Protein AF-A0A6D2LD92-F1 (afdb_monomer_lite)

Secondary structure (DSSP, 8-state):
-----------------------------------SS------EEEE-B---SPPEE-S-GGGG--SS----SBBTTB-EEEEEEEEEE-S-TT-SS--EEEEEE-TTSS---TT-EEEEE-SSEETTEEEEEPPPEEEETT--B---HHHHS--TT-EEEEEEEE-STT----S-TT-EEEEEEEGGGGHHHHHHHIIIIIEE-TT----SEEEEEEE-SSGGG-SSHHHHHTTB-

Organism: NCBI:txid1685480

pLDDT: mean 73.25, std 24.38, range [21.11, 95.75]

Structure (mmCIF, N/CA/C/O backbone):
data_AF-A0A6D2LD92-F1
#
_entry.id   AF-A0A6D2LD92-F1
#
loop_
_atom_site.group_PDB
_atom_site.id
_atom_site.type_symbol
_atom_site.label_atom_id
_atom_site.label_alt_id
_atom_site.label_comp_id
_atom_site.label_asym_id
_atom_site.label_entity_id
_atom_site.label_seq_id
_atom_site.pdbx_PDB_ins_code
_atom_site.Cartn_x
_atom_site.Cartn_y
_atom_site.Cartn_z
_atom_site.occupancy
_atom_site.B_iso_or_equiv
_atom_site.auth_seq_id
_atom_site.auth_comp_id
_atom_site.auth_asym_id
_atom_site.auth_atom_id
_atom_site.pdbx_PDB_model_num
ATOM 1 N N . MET A 1 1 ? -14.135 -20.972 -1.906 1.00 22.44 1 MET A N 1
ATOM 2 C CA . MET A 1 1 ? -13.157 -21.390 -0.874 1.00 22.44 1 MET A CA 1
ATOM 3 C C . MET A 1 1 ? -11.861 -20.659 -1.205 1.00 22.44 1 MET A C 1
ATOM 5 O O . MET A 1 1 ? -11.036 -21.176 -1.941 1.00 22.44 1 MET A O 1
ATOM 9 N N . TYR A 1 2 ? -11.773 -19.383 -0.819 1.00 22.19 2 TYR A N 1
ATOM 10 C CA . TYR A 1 2 ? -10.770 -18.445 -1.333 1.00 22.19 2 TYR A CA 1
ATOM 11 C C . TYR A 1 2 ? -9.542 -18.451 -0.430 1.00 22.19 2 TYR A C 1
ATOM 13 O O . TYR A 1 2 ? -9.428 -17.700 0.531 1.00 22.19 2 TYR A O 1
ATOM 21 N N . HIS A 1 3 ? -8.642 -19.380 -0.725 1.00 21.28 3 HIS A N 1
ATOM 22 C CA . HIS A 1 3 ? -7.348 -19.470 -0.079 1.00 21.28 3 HIS A CA 1
ATOM 23 C C . HIS A 1 3 ? -6.395 -18.470 -0.743 1.00 21.28 3 HIS A C 1
ATOM 25 O O . HIS A 1 3 ? -5.878 -18.722 -1.829 1.00 21.28 3 HIS A O 1
ATOM 31 N N . PHE A 1 4 ? -6.099 -17.360 -0.068 1.00 22.03 4 PHE A N 1
ATOM 32 C CA . PHE A 1 4 ? -4.824 -16.677 -0.278 1.00 22.03 4 PHE A CA 1
ATOM 33 C C . PHE A 1 4 ? -3.758 -17.547 0.411 1.00 22.03 4 PHE A C 1
ATOM 35 O O . PHE A 1 4 ? -3.417 -17.353 1.577 1.00 22.03 4 PHE A O 1
ATOM 42 N N . PHE A 1 5 ? -3.324 -18.615 -0.267 1.00 21.11 5 PHE A N 1
ATOM 43 C CA . PHE A 1 5 ? -2.221 -19.454 0.197 1.00 21.11 5 PHE A CA 1
ATOM 44 C C . PHE A 1 5 ? -0.927 -18.631 0.092 1.00 21.11 5 PHE A C 1
ATOM 46 O O . PHE A 1 5 ? -0.307 -18.539 -0.962 1.00 21.11 5 PHE A O 1
ATOM 53 N N . LEU A 1 6 ? -0.471 -18.079 1.217 1.00 23.05 6 LEU A N 1
ATOM 54 C CA . LEU A 1 6 ? 0.950 -18.198 1.526 1.00 23.05 6 LEU A CA 1
ATOM 55 C C . LEU A 1 6 ? 1.194 -19.696 1.698 1.00 23.05 6 LEU A C 1
ATOM 57 O O . LEU A 1 6 ? 0.602 -20.314 2.582 1.00 23.05 6 LEU A O 1
ATOM 61 N N . LEU A 1 7 ? 2.001 -20.292 0.823 1.00 22.56 7 LEU A N 1
ATOM 62 C CA . LEU A 1 7 ? 2.514 -21.645 1.012 1.00 22.56 7 LEU A CA 1
ATOM 63 C C . LEU A 1 7 ? 3.144 -21.751 2.411 1.00 22.56 7 LEU A C 1
ATOM 65 O O . LEU A 1 7 ? 4.305 -21.405 2.609 1.00 22.56 7 LEU A O 1
ATOM 69 N N . GLN A 1 8 ? 2.397 -22.305 3.369 1.00 25.58 8 GLN A N 1
ATOM 70 C CA . GLN A 1 8 ? 2.966 -23.280 4.288 1.00 25.58 8 GLN A CA 1
ATOM 71 C C . GLN A 1 8 ? 3.324 -24.500 3.436 1.00 25.58 8 GLN A C 1
ATOM 73 O O . GLN A 1 8 ? 2.528 -25.423 3.272 1.00 25.58 8 GLN A O 1
ATOM 78 N N . GLN A 1 9 ? 4.525 -24.505 2.861 1.00 22.77 9 GLN A N 1
ATOM 79 C CA . GLN A 1 9 ? 5.179 -25.778 2.608 1.00 22.77 9 GLN A CA 1
ATOM 80 C C . GLN A 1 9 ? 5.811 -26.205 3.926 1.00 22.77 9 GLN A C 1
ATOM 82 O O . GLN A 1 9 ? 6.833 -25.678 4.360 1.00 22.77 9 GLN A O 1
ATOM 87 N N . ASN A 1 10 ? 5.141 -27.155 4.573 1.00 25.66 10 ASN A N 1
ATOM 88 C CA . ASN A 1 10 ? 5.689 -27.984 5.630 1.00 25.66 10 ASN A CA 1
ATOM 89 C C . ASN A 1 10 ? 6.812 -28.839 5.017 1.00 25.66 10 ASN A C 1
ATOM 91 O O . ASN A 1 10 ? 6.617 -30.001 4.689 1.00 25.66 10 ASN A O 1
ATOM 95 N N . ASN A 1 11 ? 7.979 -28.237 4.807 1.00 23.20 11 ASN A N 1
ATOM 96 C CA . ASN A 1 11 ? 9.236 -28.951 4.670 1.00 23.20 11 ASN A CA 1
ATOM 97 C C . ASN A 1 11 ? 10.159 -28.368 5.730 1.00 23.20 11 ASN A C 1
ATOM 99 O O . ASN A 1 11 ? 10.616 -27.231 5.639 1.00 23.20 11 ASN A O 1
ATOM 103 N N . SER A 1 12 ? 10.396 -29.155 6.772 1.00 28.41 12 SER A N 1
ATOM 104 C CA . SER A 1 12 ? 11.440 -28.919 7.756 1.00 28.41 12 SER A CA 1
ATOM 105 C C . SER A 1 12 ? 12.795 -28.904 7.047 1.00 28.41 12 SER A C 1
ATOM 107 O O . SER A 1 12 ? 13.429 -29.946 6.884 1.00 28.41 12 SER A O 1
ATOM 109 N N . ILE A 1 13 ? 13.241 -27.733 6.600 1.00 25.34 13 ILE A N 1
ATOM 110 C CA . ILE A 1 13 ? 14.614 -27.551 6.141 1.00 25.34 13 ILE A CA 1
ATOM 111 C C . ILE A 1 13 ? 15.415 -27.044 7.336 1.00 25.34 13 ILE A C 1
ATOM 113 O O . ILE A 1 13 ? 15.488 -25.849 7.615 1.00 25.34 13 ILE A O 1
ATOM 117 N N . ASN A 1 14 ? 15.999 -27.991 8.068 1.00 25.72 14 ASN A N 1
ATOM 118 C CA . ASN A 1 14 ? 17.087 -27.716 8.996 1.00 25.72 14 ASN A CA 1
ATOM 119 C C . ASN A 1 14 ? 18.281 -27.187 8.190 1.00 25.72 14 ASN A C 1
ATOM 121 O O . ASN A 1 14 ? 18.989 -27.970 7.557 1.00 25.72 14 ASN A O 1
ATOM 125 N N . PHE A 1 15 ? 18.541 -25.880 8.230 1.00 26.52 15 PHE A N 1
ATOM 126 C CA . PHE A 1 15 ? 19.837 -25.345 7.815 1.00 26.52 15 PHE A CA 1
ATOM 127 C C . PHE A 1 15 ? 20.759 -25.293 9.025 1.00 26.52 15 PHE A C 1
ATOM 129 O O . PHE A 1 15 ? 20.851 -24.308 9.755 1.00 26.52 15 PHE A O 1
ATOM 136 N N . ASN A 1 16 ? 21.421 -26.428 9.233 1.00 26.75 16 ASN A N 1
ATOM 137 C CA . ASN A 1 16 ? 22.573 -26.529 10.104 1.00 26.75 16 ASN A CA 1
ATOM 138 C C . ASN A 1 16 ? 23.683 -25.601 9.577 1.00 26.75 16 ASN A C 1
ATOM 140 O O . ASN A 1 16 ? 23.875 -25.439 8.371 1.00 26.75 16 ASN A O 1
ATOM 144 N N . SER A 1 17 ? 24.389 -24.980 10.509 1.00 41.88 17 SER A N 1
ATOM 145 C CA . SER A 1 17 ? 25.436 -23.987 10.303 1.00 41.88 17 SER A CA 1
ATOM 146 C C . SER A 1 17 ? 26.585 -24.470 9.408 1.00 41.88 17 SER A C 1
ATOM 148 O O . SER A 1 17 ? 27.136 -25.550 9.613 1.00 41.88 17 SER A O 1
ATOM 150 N N . LYS A 1 18 ? 27.014 -23.613 8.469 1.00 26.38 18 LYS A N 1
ATOM 151 C CA . LYS A 1 18 ? 28.426 -23.423 8.084 1.00 26.38 18 LYS A CA 1
ATOM 152 C C . LYS A 1 18 ? 28.589 -22.146 7.238 1.00 26.38 18 LYS A C 1
ATOM 154 O O . LYS A 1 18 ? 27.846 -21.969 6.276 1.00 26.38 18 LYS A O 1
ATOM 159 N N . PRO A 1 19 ? 29.530 -21.250 7.582 1.00 28.05 19 PRO A N 1
ATOM 160 C CA . PRO A 1 19 ? 29.750 -20.009 6.857 1.00 28.05 19 PRO A CA 1
ATOM 161 C C . PRO A 1 19 ? 30.641 -20.292 5.645 1.00 28.05 19 PRO A C 1
ATOM 163 O O . PRO A 1 19 ? 31.788 -20.702 5.805 1.00 28.05 19 PRO A O 1
ATOM 166 N N . TRP A 1 20 ? 30.140 -20.061 4.432 1.00 23.14 20 TRP A N 1
ATOM 167 C CA . TRP A 1 20 ? 31.015 -19.894 3.274 1.00 23.14 20 TRP A CA 1
ATOM 168 C C . TRP A 1 20 ? 31.124 -18.403 2.986 1.00 23.14 20 TRP A C 1
ATOM 170 O O . TRP A 1 20 ? 30.306 -17.805 2.290 1.00 23.14 20 TRP A O 1
ATOM 180 N N . SER A 1 21 ? 32.125 -17.780 3.597 1.00 34.75 21 SER A N 1
ATOM 181 C CA . SER A 1 21 ? 32.582 -16.459 3.203 1.00 34.75 21 SER A CA 1
ATOM 182 C C . SER A 1 21 ? 33.184 -16.544 1.800 1.00 34.75 21 SER A C 1
ATOM 184 O O . SER A 1 21 ? 34.272 -17.085 1.618 1.00 34.75 21 SER A O 1
ATOM 186 N N . SER A 1 22 ? 32.514 -15.955 0.820 1.00 23.84 22 SER A N 1
ATOM 187 C CA . SER A 1 22 ? 33.191 -15.326 -0.311 1.00 23.84 22 SER A CA 1
ATOM 188 C C . SER A 1 22 ? 32.771 -13.864 -0.311 1.00 23.84 22 SER A C 1
ATOM 190 O O . SER A 1 22 ? 31.729 -13.489 -0.843 1.00 23.84 22 SER A O 1
ATOM 192 N N . SER A 1 23 ? 33.561 -13.054 0.386 1.00 37.31 23 SER A N 1
ATOM 193 C CA . SER A 1 23 ? 33.484 -11.600 0.374 1.00 37.31 23 SER A CA 1
ATOM 194 C C . SER A 1 23 ? 33.749 -11.094 -1.044 1.00 37.31 23 SER A C 1
ATOM 196 O O . SER A 1 23 ? 34.901 -10.914 -1.438 1.00 37.31 23 SER A O 1
ATOM 198 N N . LEU A 1 24 ? 32.689 -10.868 -1.815 1.00 25.70 24 LEU A N 1
ATOM 199 C CA . LEU A 1 24 ? 32.742 -9.969 -2.960 1.00 25.70 24 LEU A CA 1
ATOM 200 C C . LEU A 1 24 ? 32.416 -8.576 -2.432 1.00 25.70 24 LEU A C 1
ATOM 202 O O . LEU A 1 24 ? 31.308 -8.308 -1.970 1.00 25.70 24 LEU A O 1
ATOM 206 N N . ALA A 1 25 ? 33.446 -7.734 -2.401 1.00 26.12 25 ALA A N 1
ATOM 207 C CA . ALA A 1 25 ? 33.380 -6.373 -1.906 1.00 26.12 25 ALA A CA 1
ATOM 208 C C . ALA A 1 25 ? 32.279 -5.595 -2.640 1.00 26.12 25 ALA A C 1
ATOM 210 O O . ALA A 1 25 ? 32.361 -5.345 -3.843 1.00 26.12 25 ALA A O 1
ATOM 211 N N . LEU A 1 26 ? 31.253 -5.202 -1.886 1.00 29.94 26 LEU A N 1
ATOM 212 C CA . LEU A 1 26 ? 30.287 -4.194 -2.286 1.00 29.94 26 LEU A CA 1
ATOM 213 C C . LEU A 1 26 ? 31.064 -2.898 -2.538 1.00 29.94 26 LEU A C 1
ATOM 215 O O . LEU A 1 26 ? 31.550 -2.275 -1.594 1.00 29.94 26 LEU A O 1
ATOM 219 N N . ASN A 1 27 ? 31.204 -2.495 -3.800 1.00 26.00 27 ASN A N 1
ATOM 220 C CA . ASN A 1 27 ? 31.795 -1.206 -4.143 1.00 26.00 27 ASN A CA 1
ATOM 221 C C . ASN A 1 27 ? 30.818 -0.087 -3.751 1.00 26.00 27 ASN A C 1
ATOM 223 O O . ASN A 1 27 ? 30.010 0.384 -4.549 1.00 26.00 27 ASN A O 1
ATOM 227 N N . GLN A 1 28 ? 30.891 0.321 -2.485 1.00 30.20 28 GLN A N 1
ATOM 228 C CA . GLN A 1 28 ? 30.240 1.508 -1.953 1.00 30.20 28 GLN A CA 1
ATOM 229 C C . GLN A 1 28 ? 30.957 2.739 -2.517 1.00 30.20 28 GLN A C 1
ATOM 231 O O . GLN A 1 28 ? 32.048 3.093 -2.072 1.00 30.20 28 GLN A O 1
ATOM 236 N N . ARG A 1 29 ? 30.372 3.411 -3.515 1.00 28.33 29 ARG A N 1
ATOM 237 C CA . ARG A 1 29 ? 30.835 4.754 -3.892 1.00 28.33 29 ARG A CA 1
ATOM 238 C C . ARG A 1 29 ? 30.222 5.780 -2.949 1.00 28.33 29 ARG A C 1
ATOM 240 O O . ARG A 1 29 ? 29.125 6.276 -3.179 1.00 28.33 29 ARG A O 1
ATOM 247 N N . THR A 1 30 ? 30.969 6.109 -1.905 1.00 29.41 30 THR A N 1
ATOM 248 C CA . THR A 1 30 ? 30.733 7.286 -1.068 1.00 29.41 30 THR A CA 1
ATOM 249 C C . THR A 1 30 ? 31.295 8.504 -1.796 1.00 29.41 30 THR A C 1
ATOM 251 O O . THR A 1 30 ? 32.503 8.722 -1.804 1.00 29.41 30 THR A O 1
ATOM 254 N N . THR A 1 31 ? 30.455 9.307 -2.446 1.00 29.52 31 THR A N 1
ATOM 255 C CA . THR A 1 31 ? 30.889 10.624 -2.937 1.00 29.52 31 THR A CA 1
ATOM 256 C C . THR A 1 31 ? 30.838 11.619 -1.782 1.00 29.52 31 THR A C 1
ATOM 258 O O . THR A 1 31 ? 29.774 12.142 -1.457 1.00 29.52 31 THR A O 1
ATOM 261 N N . SER A 1 32 ? 31.981 11.868 -1.140 1.00 29.34 32 SER A N 1
ATOM 262 C CA . SER A 1 32 ? 32.146 12.981 -0.203 1.00 29.34 32 SER A CA 1
ATOM 263 C C . SER A 1 32 ? 32.421 14.265 -0.988 1.00 29.34 32 SER A C 1
ATOM 265 O O . SER A 1 32 ? 33.523 14.452 -1.504 1.00 29.34 32 SER A O 1
ATOM 267 N N . ILE A 1 33 ? 31.433 15.154 -1.080 1.00 32.72 33 ILE A N 1
ATOM 268 C CA . ILE A 1 33 ? 31.676 16.561 -1.414 1.00 32.72 33 ILE A CA 1
ATOM 269 C C . ILE A 1 33 ? 31.941 17.267 -0.085 1.00 32.72 33 ILE A C 1
ATOM 271 O O . ILE A 1 33 ? 31.092 17.261 0.805 1.00 32.72 33 ILE A O 1
ATOM 275 N N . GLY A 1 34 ? 33.159 17.782 0.074 1.00 35.44 34 GLY A N 1
ATOM 276 C CA . GLY A 1 34 ? 33.588 18.470 1.283 1.00 35.44 34 GLY A CA 1
ATOM 277 C C . GLY A 1 34 ? 32.887 19.814 1.433 1.00 35.44 34 GLY A C 1
ATOM 278 O O . GLY A 1 34 ? 32.998 20.652 0.551 1.00 35.44 34 GLY A O 1
ATOM 279 N N . ASP A 1 35 ? 32.179 20.004 2.545 1.00 31.73 35 ASP A N 1
ATOM 280 C CA . ASP A 1 35 ? 32.377 21.162 3.417 1.00 31.73 35 ASP A CA 1
ATOM 281 C C . ASP A 1 35 ? 31.615 21.013 4.747 1.00 31.73 35 ASP A C 1
ATOM 283 O O . ASP A 1 35 ? 30.658 20.252 4.886 1.00 31.73 35 ASP A O 1
ATOM 287 N N . SER A 1 36 ? 32.126 21.705 5.758 1.00 35.16 36 SER A N 1
ATOM 288 C CA . SER A 1 36 ? 31.957 21.457 7.195 1.00 35.16 36 SER A CA 1
ATOM 289 C C . SER A 1 36 ? 30.518 21.408 7.761 1.00 35.16 36 SER A C 1
ATOM 291 O O . SER A 1 36 ? 29.670 22.248 7.473 1.00 35.16 36 SER A O 1
ATOM 293 N N . LYS A 1 37 ? 30.318 20.480 8.719 1.00 37.19 37 LYS A N 1
ATOM 294 C CA . LYS A 1 37 ? 29.216 20.379 9.710 1.00 37.19 37 LYS A CA 1
ATOM 295 C C . LYS A 1 37 ? 27.779 20.252 9.168 1.00 37.19 37 LYS A C 1
ATOM 297 O O . LYS A 1 37 ? 26.968 21.139 9.421 1.00 37.19 37 LYS A O 1
ATOM 302 N N . ARG A 1 38 ? 27.387 19.119 8.566 1.00 33.12 38 ARG A N 1
ATOM 303 C CA . ARG A 1 38 ? 25.962 18.717 8.443 1.00 33.12 38 ARG A CA 1
ATOM 304 C C . ARG A 1 38 ? 25.804 17.193 8.507 1.00 33.12 38 ARG A C 1
ATOM 306 O O . ARG A 1 38 ? 26.699 16.474 8.086 1.00 33.12 38 ARG A O 1
ATOM 313 N N . TYR A 1 39 ? 24.688 16.744 9.088 1.00 34.81 39 TYR A N 1
ATOM 314 C CA . TYR A 1 39 ? 24.221 15.357 9.221 1.00 34.81 39 TYR A CA 1
ATOM 315 C C . TYR A 1 39 ? 24.734 14.425 8.111 1.00 34.81 39 TYR A C 1
ATOM 317 O O . TYR A 1 39 ? 24.588 14.738 6.930 1.00 34.81 39 TYR A O 1
ATOM 325 N N . THR A 1 40 ? 25.284 13.266 8.485 1.00 32.44 40 THR A N 1
ATOM 326 C CA . THR A 1 40 ? 25.628 12.183 7.553 1.00 32.44 40 THR A CA 1
ATOM 327 C C . THR A 1 40 ? 24.345 11.576 6.981 1.00 32.44 40 THR A C 1
ATOM 329 O O . THR A 1 40 ? 23.911 10.508 7.402 1.00 32.44 40 THR A O 1
ATOM 332 N N . ASN A 1 41 ? 23.700 12.270 6.045 1.00 40.44 41 ASN A N 1
ATOM 333 C CA . ASN A 1 41 ? 22.612 11.707 5.258 1.00 40.44 41 ASN A CA 1
ATOM 334 C C . ASN A 1 41 ? 23.233 10.710 4.276 1.00 40.44 41 ASN A C 1
ATOM 336 O O . ASN A 1 41 ? 23.725 11.088 3.213 1.00 40.44 41 ASN A O 1
ATOM 340 N N . SER A 1 42 ? 23.270 9.435 4.656 1.00 45.38 42 SER A N 1
ATOM 341 C CA . SER A 1 42 ? 23.659 8.354 3.757 1.00 45.38 42 SER A CA 1
ATOM 342 C C . SER A 1 42 ? 22.544 8.148 2.730 1.00 45.38 42 SER A C 1
ATOM 344 O O . SER A 1 42 ? 21.563 7.458 3.001 1.00 45.38 42 SER A O 1
ATOM 346 N N . THR A 1 43 ? 22.665 8.755 1.551 1.00 42.69 43 THR A N 1
ATOM 347 C CA . THR A 1 43 ? 21.802 8.418 0.413 1.00 42.69 43 THR A CA 1
ATOM 348 C C . THR A 1 43 ? 22.214 7.046 -0.112 1.00 42.69 43 THR A C 1
ATOM 350 O O . THR A 1 43 ? 23.283 6.903 -0.704 1.00 42.69 43 THR A O 1
ATOM 353 N N . ILE A 1 44 ? 21.384 6.026 0.109 1.00 50.28 44 ILE A N 1
ATOM 354 C CA . ILE A 1 44 ? 21.612 4.675 -0.416 1.00 50.28 44 ILE A CA 1
ATOM 355 C C . ILE A 1 44 ? 20.822 4.539 -1.719 1.00 50.28 44 ILE A C 1
ATOM 357 O O . ILE A 1 44 ? 19.601 4.436 -1.718 1.00 50.28 44 ILE A O 1
ATOM 361 N N . CYS A 1 45 ? 21.528 4.572 -2.847 1.00 41.50 45 CYS A N 1
ATOM 362 C CA . CYS A 1 45 ? 20.944 4.321 -4.162 1.00 41.50 45 CYS A CA 1
ATOM 363 C C . CYS A 1 45 ? 21.003 2.818 -4.465 1.00 41.50 45 CYS A C 1
ATOM 365 O O . CYS A 1 45 ? 22.079 2.226 -4.387 1.00 41.50 45 CYS A O 1
ATOM 367 N N . MET A 1 46 ? 19.866 2.204 -4.804 1.00 50.38 46 MET A N 1
ATOM 368 C CA . MET A 1 46 ? 19.792 0.791 -5.186 1.00 50.38 46 MET A CA 1
ATOM 369 C C . MET A 1 46 ? 19.264 0.686 -6.617 1.00 50.38 46 MET A C 1
ATOM 371 O O . MET A 1 46 ? 18.127 1.045 -6.893 1.00 50.38 46 MET A O 1
ATOM 375 N N . SER A 1 47 ? 20.084 0.186 -7.539 1.00 44.75 47 SER A N 1
ATOM 376 C CA . SER A 1 47 ? 19.615 -0.155 -8.885 1.00 44.75 47 SER A CA 1
ATOM 377 C C . SER A 1 47 ? 19.002 -1.546 -8.854 1.00 44.75 47 SER A C 1
ATOM 379 O O . SER A 1 47 ? 19.630 -2.461 -8.335 1.00 44.75 47 SER A O 1
ATOM 381 N N . VAL A 1 48 ? 17.813 -1.716 -9.429 1.00 47.72 48 VAL A N 1
ATOM 382 C CA . VAL A 1 48 ? 17.150 -3.016 -9.540 1.00 47.72 48 VAL A CA 1
ATOM 383 C C . VAL A 1 48 ? 17.461 -3.597 -10.932 1.00 47.72 48 VAL A C 1
ATOM 385 O O . VAL A 1 48 ? 17.148 -2.976 -11.942 1.00 47.72 48 VAL A O 1
ATOM 388 N N . GLN A 1 49 ? 18.134 -4.746 -10.996 1.00 45.47 49 GLN A N 1
ATOM 389 C CA . GLN A 1 49 ? 18.382 -5.571 -12.176 1.00 45.47 49 GLN A CA 1
ATOM 390 C C . GLN A 1 49 ? 17.587 -6.887 -12.096 1.00 45.47 49 GLN A C 1
ATOM 392 O O . GLN A 1 49 ? 17.440 -7.499 -11.042 1.00 45.47 49 GLN A O 1
ATOM 397 N N . GLN A 1 50 ? 17.044 -7.323 -13.229 1.00 45.09 50 GLN A N 1
ATOM 398 C CA . GLN A 1 50 ? 16.191 -8.505 -13.317 1.00 45.09 50 GLN A CA 1
ATOM 399 C C . GLN A 1 50 ? 16.913 -9.774 -12.825 1.00 45.09 50 GLN A C 1
ATOM 401 O O . GLN A 1 50 ? 17.908 -10.195 -13.404 1.00 45.09 50 GLN A O 1
ATOM 406 N N . THR A 1 51 ? 16.366 -10.411 -11.787 1.00 44.91 51 THR A N 1
ATOM 407 C CA . THR A 1 51 ? 16.853 -11.695 -11.260 1.00 44.91 51 THR A CA 1
ATOM 408 C C . THR A 1 51 ? 16.402 -12.868 -12.129 1.00 44.91 51 THR A C 1
ATOM 410 O O . THR A 1 51 ? 15.274 -12.901 -12.619 1.00 44.91 51 THR A O 1
ATOM 413 N N . SER A 1 52 ? 17.272 -13.869 -12.273 1.00 51.25 52 SER A N 1
ATOM 414 C CA . SER A 1 52 ? 17.039 -15.132 -12.992 1.00 51.25 52 SER A CA 1
ATOM 415 C C . SER A 1 52 ? 16.145 -16.145 -12.252 1.00 51.25 52 SER A C 1
ATOM 417 O O . SER A 1 52 ? 16.040 -17.299 -12.670 1.00 51.25 52 SER A O 1
ATOM 419 N N . SER A 1 53 ? 15.504 -15.751 -11.146 1.00 60.44 53 SER A N 1
ATOM 420 C CA . SER A 1 53 ? 14.610 -16.631 -10.385 1.00 60.44 53 SER A CA 1
ATOM 421 C C . SER A 1 53 ? 13.265 -16.856 -11.092 1.00 60.44 53 SER A C 1
ATOM 423 O O . SER A 1 53 ? 12.717 -15.975 -11.754 1.00 60.44 53 SER A O 1
ATOM 425 N N . SER A 1 54 ? 12.714 -18.067 -10.963 1.00 73.69 54 SER A N 1
ATOM 426 C CA . SER A 1 54 ? 11.399 -18.405 -11.516 1.00 73.69 54 SER A CA 1
ATOM 427 C C . SER A 1 54 ? 10.298 -17.592 -10.825 1.00 73.69 54 SER A C 1
ATOM 429 O O . SER A 1 54 ? 10.163 -17.666 -9.601 1.00 73.69 54 SER A O 1
ATOM 431 N N . LYS A 1 55 ? 9.490 -16.863 -11.607 1.00 80.75 55 LYS A N 1
ATOM 432 C CA . LYS A 1 55 ? 8.346 -16.079 -11.114 1.00 80.75 55 LYS A CA 1
ATOM 433 C C . LYS A 1 55 ? 7.362 -16.946 -10.312 1.00 80.75 55 LYS A C 1
ATOM 435 O O . LYS A 1 55 ? 7.045 -18.073 -10.693 1.00 80.75 55 LYS A O 1
ATOM 440 N N . VAL A 1 56 ? 6.854 -16.397 -9.213 1.00 82.62 56 VAL A N 1
ATOM 441 C CA . VAL A 1 56 ? 5.889 -17.031 -8.307 1.00 82.62 56 VAL A CA 1
ATOM 442 C C . VAL A 1 56 ? 4.496 -16.982 -8.930 1.00 82.62 56 VAL A C 1
ATOM 444 O O . VAL A 1 56 ? 4.043 -15.925 -9.361 1.00 82.62 56 VAL A O 1
ATOM 447 N N . SER A 1 57 ? 3.803 -18.121 -8.972 1.00 80.38 57 SER A N 1
ATOM 448 C CA . SER A 1 57 ? 2.422 -18.181 -9.472 1.00 80.38 57 SER A CA 1
ATOM 449 C C . SER A 1 57 ? 1.463 -17.485 -8.505 1.00 80.38 57 SER A C 1
ATOM 451 O O . SER A 1 57 ? 1.551 -17.698 -7.296 1.00 80.38 57 SER A O 1
ATOM 453 N N . VAL A 1 58 ? 0.552 -16.671 -9.040 1.00 80.44 58 VAL A N 1
ATOM 454 C CA . VAL A 1 58 ? -0.452 -15.920 -8.271 1.00 80.44 58 VAL A CA 1
ATOM 455 C C . VAL A 1 58 ? -1.866 -16.403 -8.591 1.00 80.44 58 VAL A C 1
ATOM 457 O O . VAL A 1 58 ? -2.143 -16.863 -9.697 1.00 80.44 58 VAL A O 1
ATOM 460 N N . SER A 1 59 ? -2.759 -16.329 -7.603 1.00 76.69 59 SER A N 1
ATOM 461 C CA . SER A 1 59 ? -4.164 -16.729 -7.720 1.00 76.69 59 SER A CA 1
ATOM 462 C C . SER A 1 59 ? -5.045 -15.921 -6.757 1.00 76.69 59 SER A C 1
ATOM 464 O O . SER A 1 59 ? -4.574 -15.630 -5.652 1.00 76.69 59 SER A O 1
ATOM 466 N N . PRO A 1 60 ? -6.321 -15.649 -7.092 1.00 80.81 60 PRO A N 1
ATOM 467 C CA . PRO A 1 60 ? -7.015 -16.040 -8.325 1.00 80.81 60 PRO A CA 1
ATOM 468 C C . PRO A 1 60 ? -6.677 -15.124 -9.513 1.00 80.81 60 PRO A C 1
ATOM 470 O O . PRO A 1 60 ? -6.450 -13.933 -9.334 1.00 80.81 60 PRO A O 1
ATOM 473 N N . ILE A 1 61 ? -6.661 -15.688 -10.727 1.00 76.25 61 ILE A N 1
ATOM 474 C CA . ILE A 1 61 ? -6.346 -14.942 -11.961 1.00 76.25 61 ILE A CA 1
ATOM 475 C C . ILE A 1 61 ? -7.447 -13.942 -12.349 1.00 76.25 61 ILE A C 1
ATOM 477 O O . ILE A 1 61 ? -7.183 -12.969 -13.037 1.00 76.25 61 ILE A O 1
ATOM 481 N N . GLU A 1 62 ? -8.660 -14.153 -11.834 1.00 79.50 62 GLU A N 1
ATOM 482 C CA . GLU A 1 62 ? -9.847 -13.301 -12.008 1.00 79.50 62 GLU A CA 1
ATOM 483 C C . GLU A 1 62 ? -9.627 -11.860 -11.509 1.00 79.50 62 GLU A C 1
ATOM 485 O O . GLU A 1 62 ? -10.367 -10.950 -11.871 1.00 79.50 62 GLU A O 1
ATOM 490 N N . LEU A 1 63 ? -8.598 -11.625 -10.682 1.00 79.19 63 LEU A N 1
ATOM 491 C CA . LEU A 1 63 ? -8.218 -10.280 -10.237 1.00 79.19 63 LEU A CA 1
ATOM 492 C C . LEU A 1 63 ? -7.679 -9.395 -11.373 1.00 79.19 63 LEU A C 1
ATOM 494 O O . LEU A 1 63 ? -7.629 -8.179 -11.201 1.00 79.19 63 LEU A O 1
ATOM 498 N N . GLU A 1 64 ? -7.331 -9.985 -12.518 1.00 78.44 64 GLU A N 1
ATOM 499 C CA . GLU A 1 64 ? -6.867 -9.288 -13.724 1.00 78.44 64 GLU A CA 1
ATOM 500 C C . GLU A 1 64 ? -8.011 -8.913 -14.691 1.00 78.44 64 GLU A C 1
ATOM 502 O O . GLU A 1 64 ? -7.793 -8.170 -15.646 1.00 78.44 64 GLU A O 1
ATOM 507 N N . ASP A 1 65 ? -9.232 -9.412 -14.462 1.00 78.12 65 ASP A N 1
ATOM 508 C CA . ASP A 1 65 ? -10.391 -9.169 -15.334 1.00 78.12 65 ASP A CA 1
ATOM 509 C C . ASP A 1 65 ? -10.986 -7.743 -15.249 1.00 78.12 65 ASP A C 1
ATOM 511 O O . ASP A 1 65 ? -11.499 -7.248 -16.264 1.00 78.12 65 ASP A O 1
ATOM 515 N N . PRO A 1 66 ? -10.998 -7.056 -14.082 1.00 78.56 66 PRO A N 1
ATOM 516 C CA . PRO A 1 66 ? -11.549 -5.709 -13.987 1.00 78.56 66 PRO A CA 1
ATOM 517 C C . PRO A 1 66 ? -10.808 -4.720 -14.892 1.00 78.56 66 PRO A C 1
ATOM 519 O O . PRO A 1 66 ? -9.586 -4.674 -14.917 1.00 78.56 66 PRO A O 1
ATOM 522 N N . LYS A 1 67 ? -11.559 -3.869 -15.600 1.00 79.12 67 LYS A N 1
ATOM 523 C CA . LYS A 1 67 ? -10.991 -2.811 -16.461 1.00 79.12 67 LYS A CA 1
ATOM 524 C C . LYS A 1 67 ? -10.721 -1.500 -15.731 1.00 79.12 67 LYS A C 1
ATOM 526 O O . LYS A 1 67 ? -9.978 -0.663 -16.230 1.00 79.12 67 LYS A O 1
ATOM 531 N N . ASP A 1 68 ? -11.337 -1.322 -14.568 1.00 88.75 68 ASP A N 1
ATOM 532 C CA . ASP A 1 68 ? -11.223 -0.124 -13.751 1.00 88.75 68 ASP A CA 1
ATOM 533 C C . ASP A 1 68 ? -10.780 -0.491 -12.331 1.00 88.75 68 ASP A C 1
ATOM 535 O O . ASP A 1 68 ? -11.250 -1.494 -11.780 1.00 88.75 68 ASP A O 1
ATOM 539 N N . PRO A 1 69 ? -9.937 0.343 -11.695 1.00 89.88 69 PRO A N 1
ATOM 540 C CA . PRO A 1 69 ? -9.491 0.113 -10.331 1.00 89.88 69 PRO A CA 1
ATOM 541 C C . PRO A 1 69 ? -10.678 0.194 -9.360 1.00 89.88 69 PRO A C 1
ATOM 543 O O . PRO A 1 69 ? -11.464 1.152 -9.434 1.00 89.88 69 PRO A O 1
ATOM 546 N N . PRO A 1 70 ? -10.795 -0.735 -8.393 1.00 90.69 70 PRO A N 1
ATOM 547 C CA . PRO A 1 70 ? -11.824 -0.656 -7.366 1.00 90.69 70 PRO A CA 1
ATOM 548 C C . PRO A 1 70 ? -11.652 0.630 -6.555 1.00 90.69 70 PRO A C 1
ATOM 550 O O . PRO A 1 70 ? -10.539 1.034 -6.218 1.00 90.69 70 PRO A O 1
ATOM 553 N N . LEU A 1 71 ? -12.757 1.297 -6.227 1.00 93.38 71 LEU A N 1
ATOM 554 C CA . LEU A 1 71 ? -12.737 2.530 -5.446 1.00 93.38 71 LEU A CA 1
ATOM 555 C C . LEU A 1 71 ? -13.890 2.580 -4.459 1.00 93.38 71 LEU A C 1
ATOM 557 O O . LEU A 1 71 ? -15.039 2.344 -4.818 1.00 93.38 71 LEU A O 1
ATOM 561 N N . HIS A 1 72 ? -13.572 2.976 -3.226 1.00 92.25 72 HIS A N 1
ATOM 562 C CA . HIS A 1 72 ? -14.539 3.256 -2.166 1.00 92.25 72 HIS A CA 1
ATOM 563 C C . HIS A 1 72 ? -15.552 2.125 -1.931 1.00 92.25 72 HIS A C 1
ATOM 565 O O . HIS A 1 72 ? -16.708 2.405 -1.613 1.00 92.25 72 HIS A O 1
ATOM 571 N N . LEU A 1 73 ? -15.104 0.868 -2.054 1.00 92.12 73 LEU A N 1
ATOM 572 C CA . LEU A 1 73 ? -15.930 -0.320 -1.818 1.00 92.12 73 LEU A CA 1
ATOM 573 C C . LEU A 1 73 ? -16.534 -0.298 -0.411 1.00 92.12 73 LEU A C 1
ATOM 575 O O . LEU A 1 73 ? -17.723 -0.547 -0.243 1.00 92.12 73 LEU A O 1
ATOM 579 N N . TYR A 1 74 ? -15.727 0.094 0.579 1.00 94.62 74 TYR A N 1
ATOM 580 C CA . TYR A 1 74 ? -16.174 0.307 1.953 1.00 94.62 74 TYR A CA 1
ATOM 581 C C . TYR A 1 74 ? -15.944 1.752 2.379 1.00 94.62 74 TYR A C 1
ATOM 583 O O . TYR A 1 74 ? -14.852 2.314 2.228 1.00 94.62 74 TYR A O 1
ATOM 591 N N . LYS A 1 75 ? -16.987 2.366 2.936 1.00 93.50 75 LYS A N 1
ATOM 592 C CA . LYS A 1 75 ? -16.962 3.745 3.438 1.00 93.50 75 LYS A CA 1
ATOM 593 C C . LYS A 1 75 ? -16.703 3.748 4.944 1.00 93.50 75 LYS A C 1
ATOM 595 O O . LYS A 1 75 ? -16.992 2.764 5.607 1.00 93.50 75 LYS A O 1
ATOM 600 N N . PRO A 1 76 ? -16.254 4.864 5.539 1.00 90.31 76 PRO A N 1
ATOM 601 C CA . PRO A 1 76 ? -15.915 4.880 6.964 1.00 90.31 76 PRO A CA 1
ATOM 602 C C . PRO A 1 76 ? -17.069 4.533 7.916 1.00 90.31 76 PRO A C 1
ATOM 604 O O . PRO A 1 76 ? -16.830 4.035 9.008 1.00 90.31 76 PRO A O 1
ATOM 607 N N . LYS A 1 77 ? -18.317 4.794 7.507 1.00 89.75 77 LYS A N 1
ATOM 608 C CA . LYS A 1 77 ? -19.518 4.441 8.283 1.00 89.75 77 LYS A CA 1
ATOM 609 C C . LYS A 1 77 ? -19.854 2.947 8.233 1.00 89.75 77 LYS A C 1
ATOM 611 O O . LYS A 1 77 ? -20.493 2.445 9.144 1.00 89.75 77 LYS A O 1
ATOM 616 N N . GLU A 1 78 ? -19.425 2.270 7.176 1.00 92.38 78 GLU A N 1
ATOM 617 C CA . GLU A 1 78 ? -19.678 0.857 6.887 1.00 92.38 78 GLU A CA 1
ATOM 618 C C . GLU A 1 78 ? -18.333 0.222 6.528 1.00 92.38 78 GLU A C 1
ATOM 620 O O . GLU A 1 78 ? -18.097 -0.212 5.402 1.00 92.38 78 GLU A O 1
ATOM 625 N N . ALA A 1 79 ? -17.391 0.302 7.469 1.00 94.19 79 ALA A N 1
ATOM 626 C CA . ALA A 1 79 ? -16.042 -0.201 7.272 1.00 94.19 79 ALA A CA 1
ATOM 627 C C . ALA A 1 79 ? -16.030 -1.735 7.279 1.00 94.19 79 ALA A C 1
ATOM 629 O O . ALA A 1 79 ? -16.797 -2.384 7.994 1.00 94.19 79 ALA A O 1
ATOM 630 N N . TYR A 1 80 ? -15.129 -2.319 6.495 1.00 95.69 80 TYR A N 1
ATOM 631 C CA . TYR A 1 80 ? -14.900 -3.753 6.496 1.00 95.69 80 TYR A CA 1
ATOM 632 C C . TYR A 1 80 ? -14.053 -4.152 7.706 1.00 95.69 80 TYR A C 1
ATOM 634 O O . TYR A 1 80 ? -13.004 -3.561 7.970 1.00 95.69 80 TYR A O 1
ATOM 642 N N . THR A 1 81 ? -14.483 -5.193 8.418 1.00 95.75 81 THR A N 1
ATOM 643 C CA . THR A 1 81 ? -13.720 -5.755 9.536 1.00 95.75 81 THR A CA 1
ATOM 644 C C . THR A 1 81 ? -12.744 -6.813 9.024 1.00 95.75 81 THR A C 1
ATOM 646 O O . THR A 1 81 ? -13.114 -7.971 8.833 1.00 95.75 81 THR A O 1
ATOM 649 N N . ALA A 1 82 ? -11.489 -6.418 8.832 1.00 94.00 82 ALA A N 1
ATOM 650 C CA . ALA A 1 82 ? -10.401 -7.314 8.457 1.00 94.00 82 ALA A CA 1
ATOM 651 C C . ALA A 1 82 ? -9.693 -7.900 9.690 1.00 94.00 82 ALA A C 1
ATOM 653 O O . ALA A 1 82 ? -9.930 -7.471 10.825 1.00 94.00 82 ALA A O 1
ATOM 654 N N . LYS A 1 83 ? -8.818 -8.888 9.469 1.00 94.06 83 LYS A N 1
ATOM 655 C CA . LYS A 1 83 ? -8.035 -9.542 10.530 1.00 94.06 83 LYS A CA 1
ATOM 656 C C . LYS A 1 83 ? -6.542 -9.338 10.317 1.00 94.06 83 LYS A C 1
ATOM 658 O O . LYS A 1 83 ? -6.050 -9.515 9.207 1.00 94.06 83 LYS A O 1
ATOM 663 N N . ILE A 1 84 ? -5.812 -9.023 11.378 1.00 92.69 84 ILE A N 1
ATOM 664 C CA . ILE A 1 84 ? -4.349 -8.980 11.353 1.00 92.69 84 ILE A CA 1
ATOM 665 C C . ILE A 1 84 ? -3.803 -10.408 11.269 1.00 92.69 84 ILE A C 1
ATOM 667 O O . ILE A 1 84 ? -4.225 -11.290 12.016 1.00 92.69 84 ILE A O 1
ATOM 671 N N . VAL A 1 85 ? -2.863 -10.634 10.356 1.00 91.56 85 VAL A N 1
ATOM 672 C CA . VAL A 1 85 ? -2.157 -11.912 10.181 1.00 91.56 85 VAL A CA 1
ATOM 673 C C . VAL A 1 85 ? -0.792 -11.855 10.850 1.00 91.56 85 VAL A C 1
ATOM 675 O O . VAL A 1 85 ? -0.438 -12.766 11.590 1.00 91.56 85 VAL A O 1
ATOM 678 N N . SER A 1 86 ? -0.035 -10.784 10.619 1.00 90.19 86 SER A N 1
ATOM 679 C CA . SER A 1 86 ? 1.262 -10.568 11.255 1.00 90.19 86 SER A CA 1
ATOM 680 C C . SER A 1 86 ? 1.602 -9.086 11.340 1.00 90.19 86 SER A C 1
ATOM 682 O O . SER A 1 86 ? 1.119 -8.276 10.545 1.00 90.19 86 SER A O 1
ATOM 684 N N . VAL A 1 87 ? 2.436 -8.755 12.324 1.00 89.62 87 VAL A N 1
ATOM 685 C CA . VAL A 1 87 ? 3.035 -7.436 12.525 1.00 89.62 87 VAL A CA 1
ATOM 686 C C . VAL A 1 87 ? 4.510 -7.661 12.820 1.00 89.62 87 VAL A C 1
ATOM 688 O O . VAL A 1 87 ? 4.857 -8.323 13.796 1.00 89.62 87 VAL A O 1
ATOM 691 N N . GLU A 1 88 ? 5.379 -7.151 11.955 1.00 87.81 88 GLU A N 1
ATOM 692 C CA . GLU A 1 88 ? 6.824 -7.364 12.044 1.00 87.81 88 GLU A CA 1
ATOM 693 C C . GLU A 1 88 ? 7.566 -6.037 11.947 1.00 87.81 88 GLU A C 1
ATOM 695 O O . GLU A 1 88 ? 7.372 -5.270 11.006 1.00 87.81 88 GLU A O 1
ATOM 700 N N . ARG A 1 89 ? 8.460 -5.758 12.895 1.00 85.50 89 ARG A N 1
ATOM 701 C CA . ARG A 1 89 ? 9.344 -4.591 12.823 1.00 85.50 89 ARG A CA 1
ATOM 702 C C . ARG A 1 89 ? 10.378 -4.801 11.716 1.00 85.50 89 ARG A C 1
ATOM 704 O O . ARG A 1 89 ? 11.106 -5.788 11.734 1.00 85.50 89 ARG A O 1
ATOM 711 N N . VAL A 1 90 ? 10.465 -3.857 10.780 1.00 84.44 90 VAL A N 1
ATOM 712 C CA . VAL A 1 90 ? 11.341 -3.970 9.592 1.00 84.44 90 VAL A CA 1
ATOM 713 C C . VAL A 1 90 ? 12.586 -3.089 9.636 1.00 84.44 90 VAL A C 1
ATOM 715 O O . VAL A 1 90 ? 13.361 -3.075 8.686 1.00 84.44 90 VAL A O 1
ATOM 718 N N . VAL A 1 91 ? 12.777 -2.351 10.724 1.00 84.31 91 VAL A N 1
ATOM 719 C CA . VAL A 1 91 ? 13.921 -1.457 10.928 1.00 84.31 91 VAL A CA 1
ATOM 720 C C . VAL A 1 91 ? 14.857 -1.997 12.008 1.00 84.31 91 VAL A C 1
ATOM 722 O O . VAL A 1 91 ? 14.432 -2.713 12.916 1.00 84.31 91 VAL A O 1
ATOM 725 N N . GLY A 1 92 ? 16.141 -1.659 11.910 1.00 83.38 92 GLY A N 1
ATOM 726 C CA . GLY A 1 92 ? 17.193 -1.975 12.876 1.00 83.38 92 GLY A CA 1
ATOM 727 C C . GLY A 1 92 ? 17.075 -1.169 14.170 1.00 83.38 92 GLY A C 1
ATOM 728 O O . GLY A 1 92 ? 16.271 -0.245 14.285 1.00 83.38 92 GLY A O 1
ATOM 729 N N . ALA A 1 93 ? 17.839 -1.543 15.197 1.00 86.00 93 ALA A N 1
ATOM 730 C CA . ALA A 1 93 ? 17.741 -0.949 16.535 1.00 86.00 93 ALA A CA 1
ATOM 731 C C . ALA A 1 93 ? 18.030 0.564 16.560 1.00 86.00 93 ALA A C 1
ATOM 733 O O . ALA A 1 93 ? 17.451 1.266 17.383 1.00 86.00 93 ALA A O 1
ATOM 734 N N . ASN A 1 94 ? 18.857 1.070 15.639 1.00 87.62 94 ASN A N 1
ATOM 735 C CA . ASN A 1 94 ? 19.265 2.477 15.606 1.00 87.62 94 ASN A CA 1
ATOM 736 C C . ASN A 1 94 ? 18.429 3.335 14.641 1.00 87.62 94 ASN A C 1
ATOM 738 O O . ASN A 1 94 ? 18.818 4.458 14.308 1.00 87.62 94 ASN A O 1
ATOM 742 N N . ALA A 1 95 ? 17.304 2.824 14.138 1.00 83.69 95 ALA A N 1
ATOM 743 C CA . ALA A 1 95 ? 16.384 3.635 13.352 1.00 83.69 95 ALA A CA 1
ATOM 744 C C . ALA A 1 95 ? 15.708 4.696 14.247 1.00 83.69 95 ALA A C 1
ATOM 746 O O . ALA A 1 95 ? 15.329 4.389 15.377 1.00 83.69 95 ALA A O 1
ATOM 747 N N . PRO A 1 96 ? 15.523 5.939 13.764 1.00 81.25 96 PRO A N 1
ATOM 748 C CA . PRO A 1 96 ? 14.978 7.037 14.568 1.00 81.25 96 PRO A CA 1
ATOM 749 C C . PRO A 1 96 ? 13.492 6.869 14.912 1.00 81.25 96 PRO A C 1
ATOM 751 O O . PRO A 1 96 ? 12.964 7.599 15.745 1.00 81.25 96 PRO A O 1
ATOM 754 N N . GLY A 1 97 ? 12.807 5.937 14.254 1.00 81.25 97 GLY A N 1
ATOM 755 C CA . GLY A 1 97 ? 11.410 5.628 14.500 1.00 81.25 97 GLY A CA 1
ATOM 756 C C . GLY A 1 97 ? 11.119 4.168 14.207 1.00 81.25 97 GLY A C 1
ATOM 757 O O . GLY A 1 97 ? 11.931 3.451 13.620 1.00 81.25 97 GLY A O 1
ATOM 758 N N . GLU A 1 98 ? 9.937 3.733 14.618 1.00 82.12 98 GLU A N 1
ATOM 759 C CA . GLU A 1 98 ? 9.470 2.385 14.342 1.00 82.12 98 GLU A CA 1
ATOM 760 C C . GLU A 1 98 ? 8.759 2.325 13.000 1.00 82.12 98 GLU A C 1
ATOM 762 O O . GLU A 1 98 ? 8.035 3.232 12.589 1.00 82.12 98 GLU A O 1
ATOM 767 N N . THR A 1 99 ? 8.989 1.239 12.279 1.00 84.31 99 THR A N 1
ATOM 768 C CA . THR A 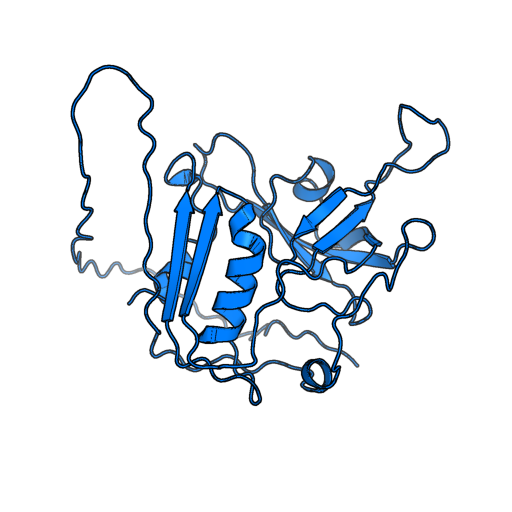1 99 ? 8.268 0.941 11.051 1.00 84.31 99 THR A CA 1
ATOM 769 C C . THR A 1 99 ? 7.967 -0.547 11.047 1.00 84.31 99 THR A C 1
ATOM 771 O O . THR A 1 99 ? 8.863 -1.372 11.258 1.00 84.31 99 THR A O 1
ATOM 774 N N . CYS A 1 100 ? 6.696 -0.872 10.829 1.00 85.94 100 CYS A N 1
ATOM 775 C CA . CYS A 1 100 ? 6.178 -2.230 10.910 1.00 85.94 100 CYS A CA 1
ATOM 776 C C . CYS A 1 100 ? 5.636 -2.658 9.543 1.00 85.94 100 CYS A C 1
ATOM 778 O O . CYS A 1 100 ? 5.003 -1.867 8.845 1.00 85.94 100 CYS A O 1
ATOM 780 N N . HIS A 1 101 ? 5.879 -3.906 9.157 1.00 86.88 101 HIS A N 1
ATOM 781 C CA . HIS A 1 101 ? 5.200 -4.580 8.060 1.00 86.88 101 HIS A CA 1
ATOM 782 C C . HIS A 1 101 ? 3.997 -5.320 8.629 1.00 86.88 101 HIS A C 1
ATOM 784 O O . HIS A 1 101 ? 4.144 -6.141 9.534 1.00 86.88 101 HIS A O 1
ATOM 790 N N . ILE A 1 102 ? 2.814 -5.005 8.111 1.00 88.50 102 ILE A N 1
ATOM 791 C CA . ILE A 1 102 ? 1.553 -5.531 8.624 1.00 88.50 102 ILE A CA 1
ATOM 792 C C . ILE A 1 102 ? 0.860 -6.287 7.505 1.00 88.50 102 ILE A C 1
ATOM 794 O O . ILE A 1 102 ? 0.588 -5.728 6.441 1.00 88.50 102 ILE A O 1
ATOM 798 N N . VAL A 1 103 ? 0.560 -7.555 7.759 1.00 90.94 103 VAL A N 1
ATOM 799 C CA . VAL A 1 103 ? -0.212 -8.390 6.841 1.00 90.94 103 VAL A CA 1
ATOM 800 C C . VAL A 1 103 ? -1.645 -8.442 7.340 1.00 90.94 103 VAL A C 1
ATOM 802 O O . VAL A 1 103 ? -1.902 -8.780 8.495 1.00 90.94 103 VAL A O 1
ATOM 805 N N . ILE A 1 104 ? -2.583 -8.105 6.459 1.00 91.12 104 ILE A N 1
ATOM 806 C CA . ILE A 1 104 ? -4.008 -8.036 6.768 1.00 91.12 104 ILE A CA 1
ATOM 807 C C . ILE A 1 104 ? -4.755 -9.030 5.885 1.00 91.12 104 ILE A C 1
ATOM 809 O O . ILE A 1 104 ? -4.640 -9.002 4.662 1.00 91.12 104 ILE A O 1
ATOM 813 N N . TYR A 1 105 ? -5.560 -9.879 6.512 1.00 90.81 105 TYR A N 1
ATOM 814 C CA . TYR A 1 105 ? -6.486 -10.776 5.843 1.00 90.81 105 TYR A CA 1
ATOM 815 C C . TYR A 1 105 ? -7.834 -10.090 5.627 1.00 90.81 105 TYR A C 1
ATOM 817 O O . TYR A 1 105 ? -8.503 -9.699 6.589 1.00 90.81 105 TYR A O 1
ATOM 825 N N . HIS A 1 106 ? -8.239 -9.982 4.363 1.00 90.44 106 HIS A N 1
ATOM 826 C CA . HIS A 1 106 ? -9.494 -9.353 3.947 1.00 90.44 106 HIS A CA 1
ATOM 827 C C . HIS A 1 106 ? -10.438 -10.284 3.170 1.00 90.44 106 HIS A C 1
ATOM 829 O O . HIS A 1 106 ? -11.414 -9.816 2.585 1.00 90.44 106 HIS A O 1
ATOM 835 N N . ASP A 1 107 ? -10.141 -11.588 3.128 1.00 88.62 107 ASP A N 1
ATOM 836 C CA . ASP A 1 107 ? -11.025 -12.623 2.566 1.00 88.62 107 ASP A CA 1
ATOM 837 C C . ASP A 1 107 ? -11.483 -12.357 1.114 1.00 88.62 107 ASP A C 1
ATOM 839 O O . ASP A 1 107 ? -12.582 -12.719 0.718 1.00 88.62 107 ASP A O 1
ATOM 843 N N . GLY A 1 108 ? -10.674 -11.635 0.327 1.00 86.12 108 GLY A N 1
ATOM 844 C CA . GLY A 1 108 ? -11.026 -11.222 -1.040 1.00 86.12 108 GLY A CA 1
ATOM 845 C C . GLY A 1 108 ? -12.047 -10.078 -1.153 1.00 86.12 108 GLY A C 1
ATOM 846 O O . GLY A 1 108 ? -12.251 -9.576 -2.249 1.00 86.12 108 GLY A O 1
ATOM 847 N N . ASN A 1 109 ? -12.632 -9.599 -0.049 1.00 89.69 109 ASN A N 1
ATOM 848 C CA . ASN A 1 109 ? -13.667 -8.550 -0.067 1.00 89.69 109 ASN A CA 1
ATOM 849 C C . ASN A 1 109 ? -13.119 -7.137 -0.316 1.00 89.69 109 ASN A C 1
ATOM 851 O O . ASN A 1 109 ? -13.847 -6.244 -0.735 1.00 89.69 109 ASN A O 1
ATOM 855 N N . LEU A 1 110 ? -11.830 -6.932 -0.053 1.00 89.88 110 LEU A N 1
ATOM 856 C CA . LEU A 1 110 ? -11.102 -5.704 -0.351 1.00 89.88 110 LEU A CA 1
ATOM 857 C C . LEU A 1 110 ? -10.071 -5.976 -1.465 1.00 89.88 110 LEU A C 1
ATOM 859 O O . LEU A 1 110 ? -8.881 -6.091 -1.174 1.00 89.88 110 LEU A O 1
ATOM 863 N N . PRO A 1 111 ? -10.491 -6.167 -2.730 1.00 91.62 111 PRO A N 1
ATOM 864 C CA . PRO A 1 111 ? -9.558 -6.178 -3.849 1.00 91.62 111 PRO A CA 1
ATOM 865 C C . PRO A 1 111 ? -9.014 -4.764 -4.077 1.00 91.62 111 PRO A C 1
ATOM 867 O O . PRO A 1 111 ? -9.704 -3.778 -3.813 1.00 91.62 111 PRO A O 1
ATOM 870 N N . TYR A 1 112 ? -7.786 -4.662 -4.575 1.00 91.50 112 TYR A N 1
ATOM 871 C CA . TYR A 1 112 ? -7.111 -3.397 -4.861 1.00 91.50 112 TYR A CA 1
ATOM 872 C C . TYR A 1 112 ? -6.143 -3.559 -6.031 1.00 91.50 112 TYR A C 1
ATOM 874 O O . TYR A 1 112 ? -5.737 -4.675 -6.344 1.00 91.50 112 TYR A O 1
ATOM 882 N N . TRP A 1 113 ? -5.757 -2.441 -6.640 1.00 91.00 113 TRP A N 1
ATOM 883 C CA . TRP A 1 113 ? -4.665 -2.372 -7.615 1.00 91.00 113 TRP A CA 1
ATOM 884 C C . TRP A 1 113 ? -3.405 -1.782 -6.987 1.00 91.00 113 TRP A C 1
ATOM 886 O O . TRP A 1 113 ? -3.472 -1.021 -6.008 1.00 91.00 113 TRP A O 1
ATOM 896 N N . GLU A 1 114 ? -2.243 -2.127 -7.531 1.00 88.88 114 GLU A N 1
ATOM 897 C CA . GLU A 1 114 ? -0.964 -1.646 -7.031 1.00 88.88 114 GLU A CA 1
ATOM 898 C C . GLU A 1 114 ? -0.924 -0.114 -6.962 1.00 88.88 114 GLU A C 1
ATOM 900 O O . GLU A 1 114 ? -1.304 0.599 -7.888 1.00 88.88 114 GLU A O 1
ATOM 905 N N . GLY A 1 115 ? -0.457 0.373 -5.810 1.00 88.06 115 GLY A N 1
ATOM 906 C CA . GLY A 1 115 ? -0.325 1.789 -5.477 1.00 88.06 115 GLY A CA 1
ATOM 907 C C . GLY A 1 115 ? -1.614 2.503 -5.049 1.00 88.06 115 GLY A C 1
ATOM 908 O O . GLY A 1 115 ? -1.587 3.692 -4.715 1.00 88.06 115 GLY A O 1
ATOM 909 N N . GLN A 1 116 ? -2.719 1.769 -4.894 1.00 92.81 116 GLN A N 1
ATOM 910 C CA . GLN A 1 116 ? -3.855 2.229 -4.093 1.00 92.81 116 GLN A CA 1
ATOM 911 C C . GLN A 1 116 ? -3.550 2.252 -2.582 1.00 92.81 116 GLN A C 1
ATOM 913 O O . GLN A 1 116 ? -2.502 1.805 -2.105 1.00 92.81 116 GLN A O 1
ATOM 918 N N . SER A 1 117 ? -4.473 2.824 -1.806 1.00 93.38 117 SER A N 1
ATOM 919 C CA . SER A 1 117 ? -4.359 2.988 -0.351 1.00 93.38 117 SER A CA 1
ATOM 920 C C . SER A 1 117 ? -5.600 2.495 0.393 1.00 93.38 117 SER A C 1
ATOM 922 O O . SER A 1 117 ? -6.728 2.667 -0.084 1.00 93.38 117 SER A O 1
ATOM 924 N N . TYR A 1 118 ? -5.394 1.968 1.603 1.00 93.94 118 TYR A N 1
ATOM 925 C CA . TYR A 1 118 ? -6.456 1.644 2.555 1.00 93.94 118 TYR A CA 1
ATOM 926 C C . TYR A 1 118 ? -6.594 2.702 3.635 1.00 93.94 118 TYR A C 1
ATOM 928 O O . TYR A 1 118 ? -5.610 3.235 4.144 1.00 93.94 118 TYR A O 1
ATOM 936 N N . GLY A 1 119 ? -7.835 2.984 4.014 1.00 93.62 119 GLY A N 1
ATOM 937 C CA . GLY A 1 119 ? -8.151 3.826 5.153 1.00 93.62 119 GLY A CA 1
ATOM 938 C C . GLY A 1 119 ? -8.394 2.986 6.393 1.00 93.62 119 GLY A C 1
ATOM 939 O O . GLY A 1 119 ? -9.410 2.305 6.468 1.00 93.62 119 GLY A O 1
ATOM 940 N N . VAL A 1 120 ? -7.513 3.071 7.381 1.00 92.50 120 VAL A N 1
ATOM 941 C CA . VAL A 1 120 ? -7.684 2.413 8.680 1.00 92.50 120 VAL A CA 1
ATOM 942 C C . VAL A 1 120 ? -8.393 3.349 9.648 1.00 92.50 120 VAL A C 1
ATOM 944 O O . VAL A 1 120 ? -8.052 4.532 9.746 1.00 92.50 120 VAL A O 1
ATOM 947 N N . ILE A 1 121 ? -9.346 2.808 10.401 1.00 91.69 121 ILE A N 1
ATOM 948 C CA . ILE A 1 121 ? -10.045 3.517 11.473 1.00 91.69 121 ILE A CA 1
ATOM 949 C C . ILE A 1 121 ? -9.583 2.922 12.808 1.00 91.69 121 ILE A C 1
ATOM 951 O O . ILE A 1 121 ? -9.929 1.777 13.111 1.00 91.69 121 ILE A O 1
ATOM 955 N N . PRO A 1 122 ? -8.780 3.657 13.599 1.00 89.81 122 PRO A N 1
ATOM 956 C CA . PRO A 1 122 ? -8.374 3.204 14.923 1.00 89.81 122 PRO A CA 1
ATOM 957 C C . PRO A 1 122 ? -9.586 3.027 15.851 1.00 89.81 122 PRO A C 1
ATOM 959 O O . PRO A 1 122 ? -10.541 3.805 15.748 1.00 89.81 122 PRO A O 1
ATOM 962 N N . PRO A 1 123 ? -9.552 2.058 16.780 1.00 88.12 123 PRO A N 1
ATOM 963 C CA . PRO A 1 123 ? -10.582 1.914 17.798 1.00 88.12 123 PRO A CA 1
ATOM 964 C C . PRO A 1 123 ? -10.550 3.099 18.765 1.00 88.12 123 PRO A C 1
ATOM 966 O O . PRO A 1 123 ? -9.497 3.695 18.992 1.00 88.12 123 PRO A O 1
ATOM 969 N N . GLY A 1 124 ? -11.700 3.404 19.363 1.00 86.38 124 GLY A N 1
ATOM 970 C CA . GLY A 1 124 ? -11.857 4.499 20.316 1.00 86.38 124 GLY A CA 1
ATOM 971 C C . GLY A 1 124 ? -12.643 5.683 19.761 1.00 86.38 124 GLY A C 1
ATOM 972 O O . GLY A 1 124 ? -13.113 5.683 18.619 1.00 86.38 124 GLY A O 1
ATOM 973 N N . GLU A 1 125 ? -12.806 6.689 20.614 1.00 86.25 125 GLU A N 1
ATOM 974 C CA . GLU A 1 125 ? -13.575 7.891 20.315 1.00 86.25 125 GLU A CA 1
ATOM 975 C C . GLU A 1 125 ? -12.677 9.065 19.947 1.00 86.25 125 GLU A C 1
ATOM 977 O O . GLU A 1 125 ? -11.581 9.261 20.476 1.00 86.25 125 GLU A O 1
ATOM 982 N N . ASN A 1 126 ? -13.176 9.904 19.048 1.00 85.00 126 ASN A N 1
ATOM 983 C CA . ASN A 1 126 ? -12.495 11.113 18.649 1.00 85.00 126 ASN A CA 1
ATOM 984 C C . ASN A 1 126 ? -12.431 12.108 19.826 1.00 85.00 126 ASN A C 1
ATOM 986 O O . ASN A 1 126 ? -13.476 12.609 20.242 1.00 85.00 126 ASN A O 1
ATOM 990 N N . PRO A 1 127 ? -11.233 12.518 20.291 1.00 85.06 127 PRO A N 1
ATOM 991 C CA . PRO A 1 127 ? -11.108 13.460 21.406 1.00 85.06 127 PRO A CA 1
ATOM 992 C C . PRO A 1 127 ? -11.761 14.817 21.122 1.00 85.06 127 PRO A C 1
ATOM 994 O O . PRO A 1 127 ? -12.120 15.544 22.040 1.00 85.06 127 PRO A O 1
ATOM 997 N N . LYS A 1 128 ? -11.912 15.174 19.839 1.00 87.62 128 LYS A N 1
ATOM 998 C CA . LYS A 1 128 ? -12.544 16.427 19.403 1.00 87.62 128 LYS A CA 1
ATOM 999 C C . LYS A 1 128 ? -14.064 16.317 19.255 1.00 87.62 128 LYS A C 1
ATOM 1001 O O . LYS A 1 128 ? -14.719 17.343 19.095 1.00 87.62 128 LYS A O 1
ATOM 1006 N N . LYS A 1 129 ? -14.617 15.100 19.225 1.00 87.38 129 LYS A N 1
ATOM 1007 C CA . LYS A 1 129 ? -16.046 14.817 19.028 1.00 87.38 129 LYS A CA 1
ATOM 1008 C C . LYS A 1 129 ? -16.430 13.561 19.829 1.00 87.38 129 LYS A C 1
ATOM 1010 O O . LYS A 1 129 ? -16.388 12.470 19.258 1.00 87.38 129 LYS A O 1
ATOM 1015 N N . PRO A 1 130 ? -16.785 13.709 21.120 1.00 86.50 130 PRO A N 1
ATOM 1016 C CA . PRO A 1 130 ? -17.221 12.593 21.960 1.00 86.50 130 PRO A CA 1
ATOM 1017 C C . PRO A 1 130 ? -18.355 11.799 21.298 1.00 86.50 130 PRO A C 1
ATOM 1019 O O . PRO A 1 130 ? -19.253 12.395 20.697 1.00 86.50 130 PRO A O 1
ATOM 1022 N N . GLY A 1 131 ? -18.286 10.469 21.355 1.00 83.50 131 GLY A N 1
ATOM 1023 C CA . GLY A 1 131 ? -19.233 9.562 20.694 1.00 83.50 131 GLY A CA 1
ATOM 1024 C C . GLY A 1 131 ? -19.041 9.365 19.181 1.00 83.50 131 GLY A C 1
ATOM 1025 O O . GLY A 1 131 ? -19.759 8.566 18.581 1.00 83.50 131 GLY A O 1
ATOM 1026 N N . ALA A 1 132 ? -18.089 10.052 18.535 1.00 87.38 132 ALA A N 1
ATOM 1027 C CA . ALA A 1 132 ? -17.745 9.815 17.130 1.00 87.38 132 ALA A CA 1
ATOM 1028 C C . ALA A 1 132 ? -16.486 8.936 17.003 1.00 87.38 132 ALA A C 1
ATOM 1030 O O . ALA A 1 132 ? -15.550 9.108 17.787 1.00 87.38 132 ALA A O 1
ATOM 1031 N N . PRO A 1 133 ? -16.395 8.048 15.993 1.00 87.38 133 PRO A N 1
ATOM 1032 C CA . PRO A 1 133 ? -15.188 7.260 15.757 1.00 87.38 133 PRO A CA 1
ATOM 1033 C C . PRO A 1 133 ? -14.003 8.155 15.374 1.00 87.38 133 PRO A C 1
ATOM 1035 O O . PRO A 1 133 ? -14.168 9.283 14.889 1.00 87.38 133 PRO A O 1
ATOM 1038 N N . HIS A 1 134 ? -12.785 7.643 15.556 1.00 90.06 134 HIS A N 1
ATOM 1039 C CA . HIS A 1 134 ? -11.589 8.315 15.058 1.00 90.06 134 HIS A CA 1
ATOM 1040 C C . HIS A 1 134 ? -11.645 8.553 13.543 1.00 90.06 134 HIS A C 1
ATOM 1042 O O . HIS A 1 134 ? -12.261 7.814 12.777 1.00 90.06 134 HIS A O 1
ATOM 1048 N N . ASN A 1 135 ? -10.948 9.601 13.103 1.00 89.25 135 ASN A N 1
ATOM 1049 C CA . ASN A 1 135 ? -10.801 9.878 11.681 1.00 89.25 135 ASN A CA 1
ATOM 1050 C C . ASN A 1 135 ? -9.997 8.766 10.995 1.00 89.25 135 ASN A C 1
ATOM 1052 O O . ASN A 1 135 ? -9.045 8.226 11.564 1.00 89.25 135 ASN A O 1
ATOM 1056 N N . VAL A 1 136 ? -10.353 8.494 9.741 1.00 91.44 136 VAL A N 1
ATOM 1057 C CA . VAL A 1 136 ? -9.645 7.554 8.868 1.00 91.44 136 VAL A CA 1
ATOM 1058 C C . VAL A 1 136 ? -8.203 8.015 8.655 1.00 91.44 136 VAL A C 1
ATOM 1060 O O . VAL A 1 136 ? -7.954 9.193 8.387 1.00 91.44 136 VAL A O 1
ATOM 1063 N N . ARG A 1 137 ? -7.261 7.074 8.722 1.00 90.81 137 ARG A N 1
ATOM 1064 C CA . ARG A 1 137 ? -5.852 7.265 8.362 1.00 90.81 137 ARG A CA 1
ATOM 1065 C C . ARG A 1 137 ? -5.547 6.455 7.109 1.00 90.81 137 ARG A C 1
ATOM 1067 O O . ARG A 1 137 ? -5.757 5.247 7.103 1.00 90.81 137 ARG A O 1
ATOM 1074 N N . LEU A 1 138 ? -5.096 7.123 6.050 1.00 90.81 138 LEU A N 1
ATOM 1075 C CA . LEU A 1 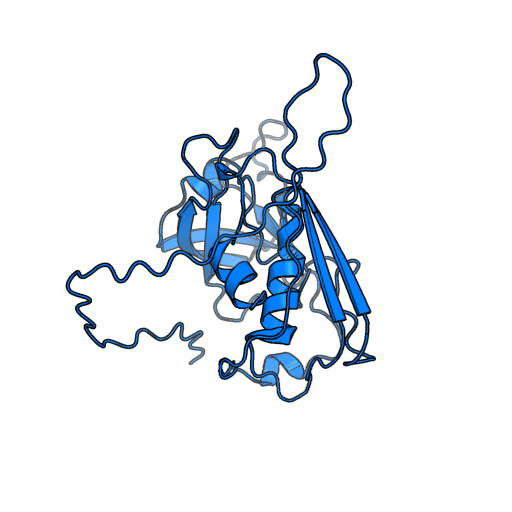138 ? -4.753 6.469 4.790 1.00 90.81 138 LEU A CA 1
ATOM 1076 C C . LEU A 1 138 ? -3.333 5.903 4.849 1.00 90.81 138 LEU A C 1
ATOM 1078 O O . LEU A 1 138 ? -2.401 6.603 5.240 1.00 90.81 138 LEU A O 1
ATOM 1082 N N . TYR A 1 139 ? -3.189 4.657 4.413 1.00 90.50 139 TYR A N 1
ATOM 1083 C CA . TYR A 1 139 ? -1.925 3.945 4.286 1.00 90.50 139 TYR A CA 1
ATOM 1084 C C . TYR A 1 139 ? -1.832 3.352 2.881 1.00 90.50 139 TYR A C 1
ATOM 1086 O O . TYR A 1 139 ? -2.747 2.653 2.441 1.00 90.50 139 TYR A O 1
ATOM 1094 N N . SER A 1 140 ? -0.735 3.621 2.171 1.00 88.19 140 SER A N 1
ATOM 1095 C CA . SER A 1 140 ? -0.474 2.980 0.880 1.00 88.19 140 SER A CA 1
ATOM 1096 C C . SER A 1 140 ? -0.365 1.471 1.062 1.00 88.19 140 SER A C 1
ATOM 1098 O O . SER A 1 140 ? 0.252 0.989 2.015 1.00 88.19 140 SER A O 1
ATOM 1100 N N . ILE A 1 141 ? -0.975 0.712 0.160 1.00 83.31 141 ILE A N 1
ATOM 1101 C CA . ILE A 1 141 ? -0.938 -0.745 0.243 1.00 83.31 141 ILE A CA 1
ATOM 1102 C C . ILE A 1 141 ? 0.493 -1.209 -0.056 1.00 83.31 141 ILE A C 1
ATOM 1104 O O . ILE A 1 141 ? 1.198 -0.597 -0.855 1.00 83.31 141 ILE A O 1
ATOM 1108 N N . ALA A 1 142 ? 0.946 -2.243 0.658 1.00 69.06 142 ALA A N 1
ATOM 1109 C CA . ALA A 1 142 ? 2.352 -2.651 0.758 1.00 69.06 142 ALA A CA 1
ATOM 1110 C C . ALA A 1 142 ? 3.287 -1.639 1.460 1.00 69.06 142 ALA A C 1
ATOM 1112 O O . ALA A 1 142 ? 4.511 -1.771 1.370 1.00 69.06 142 ALA A O 1
ATOM 1113 N N . SER A 1 143 ? 2.744 -0.670 2.211 1.00 55.16 143 SER A N 1
ATOM 1114 C CA . SER A 1 143 ? 3.550 0.183 3.086 1.00 55.16 143 SER A CA 1
ATOM 1115 C C . SER A 1 143 ? 3.961 -0.540 4.352 1.00 55.16 143 SER A C 1
ATOM 1117 O O . SER A 1 143 ? 3.133 -1.020 5.120 1.00 55.16 143 SER A O 1
ATOM 1119 N N . THR A 1 144 ? 5.263 -0.541 4.608 1.00 52.84 144 THR A N 1
ATOM 1120 C CA . THR A 1 144 ? 5.758 -0.494 5.977 1.00 52.84 144 THR A CA 1
ATOM 1121 C C . THR A 1 144 ? 5.602 0.941 6.442 1.00 52.84 144 THR A C 1
ATOM 1123 O O . THR A 1 144 ? 6.441 1.784 6.123 1.00 52.84 144 THR A O 1
ATOM 1126 N N . SER A 1 145 ? 4.496 1.259 7.103 1.00 43.16 145 SER A N 1
ATOM 1127 C CA . SER A 1 145 ? 4.274 2.603 7.624 1.00 43.16 145 SER A CA 1
ATOM 1128 C C . SER A 1 145 ? 4.909 2.770 9.001 1.00 43.16 145 SER A C 1
ATOM 1130 O O . SER A 1 145 ? 5.021 1.817 9.776 1.00 43.16 145 SER A O 1
ATOM 1132 N N . VAL A 1 146 ? 5.264 4.016 9.332 1.00 46.09 146 VAL A N 1
ATOM 1133 C CA . VAL A 1 146 ? 5.339 4.470 10.722 1.00 46.09 146 VAL A CA 1
ATOM 1134 C C . VAL A 1 146 ? 3.896 4.456 11.194 1.00 46.09 146 VAL A C 1
ATOM 1136 O O . VAL A 1 146 ? 3.114 5.384 10.972 1.00 46.09 146 VAL A O 1
ATOM 1139 N N . CYS A 1 147 ? 3.484 3.291 11.663 1.00 53.59 147 CYS A N 1
ATOM 1140 C CA . CYS A 1 147 ? 2.124 3.067 12.072 1.00 53.59 147 CYS A CA 1
ATOM 1141 C C . CYS A 1 147 ? 1.883 3.841 13.358 1.00 53.59 147 CYS A C 1
ATOM 1143 O O . CYS A 1 147 ? 2.748 3.928 14.223 1.00 53.59 147 CYS A O 1
ATOM 1145 N N . SER A 1 148 ? 0.682 4.399 13.499 1.00 59.56 148 SER A N 1
ATOM 1146 C CA . SER A 1 148 ? 0.237 4.798 14.829 1.00 59.56 148 SER A CA 1
ATOM 1147 C C . SER A 1 148 ? 0.372 3.600 15.759 1.00 59.56 148 SER A C 1
ATOM 1149 O O . SER A 1 148 ? -0.001 2.515 15.315 1.00 59.56 148 SER A O 1
ATOM 1151 N N . ASN A 1 149 ? 0.823 3.811 16.998 1.00 75.44 149 ASN A N 1
ATOM 1152 C CA . ASN A 1 149 ? 1.080 2.766 17.999 1.00 75.44 149 ASN A CA 1
ATOM 1153 C C . ASN A 1 149 ? 0.082 1.598 17.913 1.00 75.44 149 ASN A C 1
ATOM 1155 O O . ASN A 1 149 ? 0.498 0.473 17.706 1.00 75.44 149 ASN A O 1
ATOM 1159 N N . PHE A 1 150 ? -1.224 1.888 17.829 1.00 82.94 150 PHE A N 1
ATOM 1160 C CA . PHE A 1 150 ? -2.294 0.910 17.574 1.00 82.94 150 PHE A CA 1
ATOM 1161 C C . PHE A 1 150 ? -1.957 -0.220 16.574 1.00 82.94 150 PHE A C 1
ATOM 1163 O O . PHE A 1 150 ? -2.172 -1.389 16.870 1.00 82.94 150 PHE A O 1
ATOM 1170 N N . LEU A 1 151 ? -1.455 0.119 15.387 1.00 83.62 151 LEU A N 1
ATOM 1171 C CA . LEU A 1 151 ? -1.181 -0.841 14.320 1.00 83.62 151 LEU A CA 1
ATOM 1172 C C . LEU A 1 151 ? 0.119 -1.629 14.557 1.00 83.62 151 LEU A C 1
ATOM 1174 O O . LEU A 1 151 ? 0.164 -2.813 14.246 1.00 83.62 151 LEU A O 1
ATOM 1178 N N . CYS A 1 152 ? 1.158 -0.995 15.111 1.00 83.62 152 CYS A N 1
ATOM 1179 C CA . CYS A 1 152 ? 2.402 -1.690 15.471 1.00 83.62 152 CYS A CA 1
ATOM 1180 C C . CYS A 1 152 ? 2.244 -2.553 16.736 1.00 83.62 152 CYS A C 1
ATOM 1182 O O . CYS A 1 152 ? 2.927 -3.563 16.867 1.00 83.62 152 CYS A O 1
ATOM 1184 N N . ASP A 1 153 ? 1.312 -2.198 17.622 1.00 87.81 153 ASP A N 1
ATOM 1185 C CA . ASP A 1 153 ? 0.986 -2.941 18.845 1.00 87.81 153 ASP A CA 1
ATOM 1186 C C . ASP A 1 153 ? -0.025 -4.078 18.601 1.00 87.81 153 ASP A C 1
ATOM 1188 O O . ASP A 1 153 ? -0.295 -4.882 19.498 1.00 87.81 153 ASP A O 1
ATOM 1192 N N . SER A 1 154 ? -0.607 -4.142 17.397 1.00 88.94 154 SER A N 1
ATOM 1193 C CA . SER A 1 154 ? -1.583 -5.166 17.019 1.00 88.94 154 SER A CA 1
ATOM 1194 C C . SER A 1 154 ? -0.944 -6.554 16.936 1.00 88.94 154 SER A C 1
ATOM 1196 O O . SER A 1 154 ? 0.230 -6.715 16.596 1.00 88.94 154 SER A O 1
ATOM 1198 N N . LYS A 1 155 ? -1.744 -7.585 17.199 1.00 93.25 155 LYS A N 1
ATOM 1199 C CA . LYS A 1 155 ? -1.323 -8.989 17.195 1.00 93.25 155 LYS A CA 1
ATOM 1200 C C . LYS A 1 155 ? -2.082 -9.802 16.145 1.00 93.25 155 LYS A C 1
ATOM 1202 O O . LYS A 1 155 ? -3.194 -9.436 15.757 1.00 93.25 155 LYS A O 1
ATOM 1207 N N . PRO A 1 156 ? -1.513 -10.932 15.687 1.00 94.12 156 PRO A N 1
ATOM 1208 C CA . PRO A 1 156 ? -2.240 -11.888 14.861 1.00 94.12 156 PRO A CA 1
ATOM 1209 C C . PRO A 1 156 ? -3.604 -12.241 15.470 1.00 94.12 156 PRO A C 1
ATOM 1211 O O . PRO A 1 156 ? -3.691 -12.618 16.637 1.00 94.12 156 PRO A O 1
ATOM 1214 N N . GLY A 1 157 ? -4.663 -12.122 14.671 1.00 92.75 157 GLY A N 1
ATOM 1215 C CA . GLY A 1 157 ? -6.050 -12.342 15.084 1.00 92.75 157 GLY A CA 1
ATOM 1216 C C . GLY A 1 157 ? -6.828 -11.073 15.444 1.00 92.75 157 GLY A C 1
ATOM 1217 O O . GLY A 1 157 ? -8.063 -11.126 15.455 1.00 92.75 157 GLY A O 1
ATOM 1218 N N . ASP A 1 158 ? -6.156 -9.939 15.667 1.00 93.56 158 ASP A N 1
ATOM 1219 C CA . ASP A 1 158 ? -6.828 -8.678 15.982 1.00 93.56 158 ASP A CA 1
ATOM 1220 C C . ASP A 1 158 ? -7.704 -8.199 14.823 1.00 93.56 158 ASP A C 1
ATOM 1222 O O . ASP A 1 158 ? -7.406 -8.403 13.642 1.00 93.56 158 ASP A O 1
ATOM 1226 N N . LYS A 1 159 ? -8.817 -7.550 15.174 1.00 94.31 159 LYS A N 1
ATOM 1227 C CA . LYS A 1 159 ? -9.771 -7.001 14.210 1.00 94.31 159 LYS A CA 1
ATOM 1228 C C . LYS A 1 159 ? -9.451 -5.544 13.921 1.00 94.31 159 LYS A C 1
ATOM 1230 O O . LYS A 1 159 ? -9.245 -4.756 14.841 1.00 94.31 159 LYS A O 1
ATOM 1235 N N . ILE A 1 160 ? -9.505 -5.176 12.647 1.00 92.62 160 ILE A N 1
ATOM 1236 C CA . ILE A 1 160 ? -9.242 -3.815 12.190 1.00 92.62 160 ILE A CA 1
ATOM 1237 C C . ILE A 1 160 ? -10.328 -3.340 11.230 1.00 92.62 160 ILE A C 1
ATOM 1239 O O . ILE A 1 160 ? -10.789 -4.093 10.374 1.00 92.62 160 ILE A O 1
ATOM 1243 N N . GLN A 1 161 ? -10.737 -2.082 11.384 1.00 94.50 161 GLN A N 1
ATOM 1244 C CA . GLN A 1 161 ? -11.725 -1.446 10.520 1.00 94.50 161 GLN A CA 1
ATOM 1245 C C . GLN A 1 161 ? -11.032 -0.778 9.332 1.00 94.50 161 GLN A C 1
ATOM 1247 O O . GLN A 1 161 ? -10.195 0.113 9.514 1.00 94.50 161 GLN A O 1
ATOM 1252 N N . ILE A 1 162 ? -11.389 -1.213 8.123 1.00 94.00 162 ILE A N 1
ATOM 1253 C CA . ILE A 1 162 ? -10.795 -0.759 6.866 1.00 94.00 162 ILE A CA 1
ATOM 1254 C C . ILE A 1 162 ? -11.861 -0.164 5.950 1.00 94.00 162 ILE A C 1
ATOM 1256 O O . ILE A 1 162 ? -12.954 -0.694 5.777 1.00 94.00 162 ILE A O 1
ATOM 1260 N N . SER A 1 163 ? -11.508 0.951 5.334 1.00 95.06 163 SER A N 1
ATOM 1261 C CA . SER A 1 163 ? -12.254 1.635 4.285 1.00 95.06 163 SER A CA 1
ATOM 1262 C C . SER A 1 163 ? -11.397 1.743 3.024 1.00 95.06 163 SER A C 1
ATOM 1264 O O . SER A 1 163 ? -10.168 1.646 3.084 1.00 95.06 163 SER A O 1
ATOM 1266 N N . GLY A 1 164 ? -12.034 1.967 1.878 1.00 93.06 164 GLY A N 1
ATOM 1267 C CA . GLY A 1 164 ? -11.376 2.008 0.574 1.00 93.06 164 GLY A CA 1
ATOM 1268 C C . GLY A 1 164 ? -11.639 0.748 -0.263 1.00 93.06 164 GLY A C 1
ATOM 1269 O O . GLY A 1 164 ? -12.716 0.164 -0.118 1.00 93.06 164 GLY A O 1
ATOM 1270 N N . PRO A 1 165 ? -10.706 0.360 -1.154 1.00 93.56 165 PRO A N 1
ATOM 1271 C CA . PRO A 1 165 ? -9.466 1.077 -1.492 1.00 93.56 165 PRO A CA 1
ATOM 1272 C C . PRO A 1 165 ? -9.739 2.476 -2.067 1.00 93.56 165 PRO A C 1
ATOM 1274 O O . PRO A 1 165 ? -10.867 2.813 -2.436 1.00 93.56 165 PRO A O 1
ATOM 1277 N N . SER A 1 166 ? -8.723 3.335 -2.095 1.00 92.94 166 SER A N 1
ATOM 1278 C CA . SER A 1 166 ? -8.819 4.666 -2.704 1.00 92.94 166 SER A CA 1
ATOM 1279 C C . SER A 1 166 ? -7.511 5.094 -3.369 1.00 92.94 166 SER A C 1
ATOM 1281 O O . SER A 1 166 ? -6.443 4.559 -3.069 1.00 92.94 166 SER A O 1
ATOM 1283 N N . GLY A 1 167 ? -7.610 6.087 -4.257 1.00 91.69 167 GLY A N 1
ATOM 1284 C CA . GLY A 1 167 ? -6.489 6.629 -5.025 1.00 91.69 167 GLY A CA 1
ATOM 1285 C C . GLY A 1 167 ? -6.386 6.044 -6.437 1.00 91.69 167 GLY A C 1
ATOM 1286 O O . GLY A 1 167 ? -6.610 4.857 -6.650 1.00 91.69 167 GLY A O 1
ATOM 1287 N N . LYS A 1 168 ? -6.059 6.916 -7.399 1.00 92.94 168 LYS A N 1
ATOM 1288 C CA . LYS A 1 168 ? -5.727 6.560 -8.793 1.00 92.94 168 LYS A CA 1
ATOM 1289 C C . LYS A 1 168 ? -4.386 7.135 -9.274 1.00 92.94 168 LYS A C 1
ATOM 1291 O O . LYS A 1 168 ? -3.919 6.790 -10.346 1.00 92.94 168 LYS A O 1
ATOM 1296 N N . VAL A 1 169 ? -3.787 8.043 -8.499 1.00 92.31 169 VAL A N 1
ATOM 1297 C CA . VAL A 1 169 ? -2.591 8.805 -8.903 1.00 92.31 169 VAL A CA 1
ATOM 1298 C C . VAL A 1 169 ? -1.367 7.905 -9.036 1.00 92.31 169 VAL A C 1
ATOM 1300 O O . VAL A 1 169 ? -0.558 8.091 -9.932 1.00 92.31 169 VAL A O 1
ATOM 1303 N N . MET A 1 170 ? -1.249 6.932 -8.138 1.00 92.50 170 MET A N 1
ATOM 1304 C CA . MET A 1 170 ? -0.146 5.979 -8.089 1.00 92.50 170 MET A CA 1
ATOM 1305 C C . MET A 1 170 ? -0.603 4.631 -8.645 1.00 92.50 170 MET A C 1
ATOM 1307 O O . MET A 1 170 ? -0.353 3.620 -8.018 1.00 92.50 170 MET A O 1
ATOM 1311 N N . LEU A 1 171 ? -1.354 4.599 -9.746 1.00 91.44 171 LEU A N 1
ATOM 1312 C CA . LEU A 1 171 ? -1.585 3.335 -10.449 1.00 91.44 171 LEU A CA 1
ATOM 1313 C C . LEU A 1 171 ? -0.400 3.062 -11.370 1.00 91.44 171 LEU A C 1
ATOM 1315 O O . LEU A 1 171 ? 0.186 3.998 -11.922 1.00 91.44 171 LEU A O 1
ATOM 1319 N N . LEU A 1 172 ? -0.036 1.791 -11.514 1.00 89.81 172 LEU A N 1
ATOM 1320 C CA . LEU A 1 172 ? 1.005 1.393 -12.449 1.00 89.81 172 LEU A CA 1
ATOM 1321 C C . LEU A 1 172 ? 0.465 1.542 -13.883 1.00 89.81 172 LEU A C 1
ATOM 1323 O O . LEU A 1 172 ? -0.569 0.952 -14.190 1.00 89.81 172 LEU A O 1
ATOM 1327 N N . PRO A 1 173 ? 1.114 2.326 -14.763 1.00 90.06 173 PRO A N 1
ATOM 1328 C CA . PRO A 1 173 ? 0.747 2.329 -16.170 1.00 90.06 173 PRO A CA 1
ATOM 1329 C C . PRO A 1 173 ? 1.262 1.041 -16.820 1.00 90.06 173 PRO A C 1
ATOM 1331 O O . PRO A 1 173 ? 2.471 0.822 -16.875 1.00 90.06 173 PRO A O 1
ATOM 1334 N N . GLU A 1 174 ? 0.341 0.201 -17.290 1.00 87.75 174 GLU A N 1
ATOM 1335 C CA . GLU A 1 174 ? 0.633 -1.114 -17.889 1.00 87.75 174 GLU A CA 1
ATOM 1336 C C . GLU A 1 174 ? 0.450 -1.140 -19.415 1.00 87.75 174 GLU A C 1
ATOM 1338 O O . GLU A 1 174 ? 0.641 -2.181 -20.039 1.00 87.75 174 GLU A O 1
ATOM 1343 N N . ASP A 1 175 ? 0.119 0.004 -20.024 1.00 88.69 175 ASP A N 1
ATOM 1344 C CA . ASP A 1 175 ? -0.143 0.121 -21.466 1.00 88.69 175 ASP A CA 1
ATOM 1345 C C . ASP A 1 175 ? 1.081 -0.249 -22.326 1.00 88.69 175 ASP A C 1
ATOM 1347 O O . ASP A 1 175 ? 0.935 -0.796 -23.419 1.00 88.69 175 ASP A O 1
ATOM 1351 N N . ASP A 1 176 ? 2.290 0.033 -21.827 1.00 91.25 176 ASP A N 1
ATOM 1352 C CA . ASP A 1 176 ? 3.557 -0.355 -22.449 1.00 91.25 176 ASP A CA 1
ATOM 1353 C C . ASP A 1 176 ? 4.396 -1.208 -21.476 1.00 91.25 176 ASP A C 1
ATOM 1355 O O . ASP A 1 176 ? 4.989 -0.669 -20.536 1.00 91.25 176 ASP A O 1
ATOM 1359 N N . PRO A 1 177 ? 4.513 -2.532 -21.697 1.00 90.00 177 PRO A N 1
ATOM 1360 C CA . PRO A 1 177 ? 5.297 -3.414 -20.832 1.00 90.00 177 PRO A CA 1
ATOM 1361 C C . PRO A 1 177 ? 6.810 -3.147 -20.887 1.00 90.00 177 PRO A C 1
ATOM 1363 O O . PRO A 1 177 ? 7.551 -3.681 -20.057 1.00 90.00 177 PRO A O 1
ATOM 1366 N N . ASN A 1 178 ? 7.285 -2.350 -21.849 1.00 92.38 178 ASN A N 1
ATOM 1367 C CA . ASN A 1 178 ? 8.690 -1.966 -21.988 1.00 92.38 178 ASN A CA 1
ATOM 1368 C C . ASN A 1 178 ? 8.976 -0.546 -21.473 1.00 92.38 178 ASN A C 1
ATOM 1370 O O . ASN A 1 178 ? 10.092 -0.044 -21.638 1.00 92.38 178 ASN A O 1
ATOM 1374 N N . ALA A 1 179 ? 7.998 0.093 -20.826 1.00 91.81 179 ALA A N 1
ATOM 1375 C CA . ALA A 1 179 ? 8.148 1.430 -20.280 1.00 91.81 179 ALA A CA 1
ATOM 1376 C C . ALA A 1 179 ? 9.297 1.524 -19.261 1.00 91.81 179 ALA A C 1
ATOM 1378 O O . ALA A 1 179 ? 9.663 0.573 -18.564 1.00 91.81 179 ALA A O 1
ATOM 1379 N N . THR A 1 180 ? 9.872 2.722 -19.154 1.00 92.75 180 THR A N 1
ATOM 1380 C CA . THR A 1 180 ? 10.846 3.036 -18.105 1.00 92.75 180 THR A CA 1
ATOM 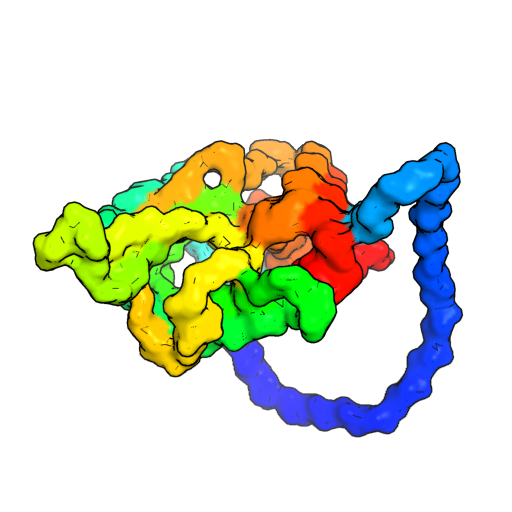1381 C C . THR A 1 180 ? 10.138 3.676 -16.916 1.00 92.75 180 THR A C 1
ATOM 1383 O O . THR A 1 180 ? 9.567 4.759 -17.040 1.00 92.75 180 THR A O 1
ATOM 1386 N N . HIS A 1 181 ? 10.218 3.043 -15.746 1.00 91.94 181 HIS A N 1
ATOM 1387 C CA . HIS A 1 181 ? 9.662 3.558 -14.497 1.00 91.94 181 HIS A CA 1
ATOM 1388 C C . HIS A 1 181 ? 10.782 4.041 -13.576 1.00 91.94 181 HIS A C 1
ATOM 1390 O O . HIS A 1 181 ? 11.568 3.247 -13.058 1.00 91.94 181 HIS A O 1
ATOM 1396 N N . ILE A 1 182 ? 10.827 5.351 -13.334 1.00 93.38 182 ILE A N 1
ATOM 1397 C CA . ILE A 1 182 ? 11.720 5.964 -12.348 1.00 93.38 182 ILE A CA 1
ATOM 1398 C C . ILE A 1 182 ? 10.913 6.227 -11.078 1.00 93.38 182 ILE A C 1
ATOM 1400 O O . ILE A 1 182 ? 10.002 7.050 -11.054 1.00 93.38 182 ILE A O 1
ATOM 1404 N N . MET A 1 183 ? 11.256 5.511 -10.019 1.00 93.06 183 MET A N 1
ATOM 1405 C CA . MET A 1 183 ? 10.580 5.518 -8.733 1.00 93.06 183 MET A CA 1
ATOM 1406 C C . MET A 1 183 ? 11.460 6.230 -7.710 1.00 93.06 183 MET A C 1
ATOM 1408 O O . MET A 1 183 ? 12.609 5.851 -7.491 1.00 93.06 183 MET A O 1
ATOM 1412 N N . ILE A 1 184 ? 10.930 7.271 -7.073 1.00 92.88 184 ILE A N 1
ATOM 1413 C CA . ILE A 1 184 ? 11.648 8.046 -6.055 1.00 92.88 184 ILE A CA 1
ATOM 1414 C C . ILE A 1 184 ? 10.839 7.983 -4.763 1.00 92.88 184 ILE A C 1
ATOM 1416 O O . ILE A 1 184 ? 9.679 8.400 -4.731 1.00 92.88 184 ILE A O 1
ATOM 1420 N N . ALA A 1 185 ? 11.441 7.435 -3.709 1.00 88.94 185 ALA A N 1
ATOM 1421 C CA . ALA A 1 185 ? 10.826 7.226 -2.405 1.00 88.94 185 ALA A CA 1
ATOM 1422 C C . ALA A 1 185 ? 11.683 7.792 -1.274 1.00 88.94 185 ALA A C 1
ATOM 1424 O O . ALA A 1 185 ? 12.912 7.738 -1.301 1.00 88.94 185 ALA A O 1
ATOM 1425 N N . THR A 1 186 ? 11.012 8.237 -0.215 1.00 88.19 186 THR A N 1
ATOM 1426 C CA . THR A 1 186 ? 11.623 8.507 1.086 1.00 88.19 186 THR A CA 1
ATOM 1427 C C . THR A 1 186 ? 10.869 7.745 2.173 1.00 88.19 186 THR A C 1
ATOM 1429 O O . THR A 1 186 ? 9.638 7.801 2.256 1.00 88.19 186 THR A O 1
ATOM 1432 N N . GLY A 1 187 ? 11.599 6.975 2.985 1.00 85.50 187 GLY A N 1
ATOM 1433 C CA . GLY A 1 187 ? 11.031 6.124 4.035 1.00 85.50 187 GLY A CA 1
ATOM 1434 C C . GLY A 1 187 ? 9.846 5.278 3.550 1.00 85.50 187 GLY A C 1
ATOM 1435 O O . GLY A 1 187 ? 9.937 4.541 2.570 1.00 85.50 187 GLY A O 1
ATOM 1436 N N . THR A 1 188 ? 8.707 5.416 4.228 1.00 84.56 188 THR A N 1
ATOM 1437 C CA . THR A 1 188 ? 7.481 4.630 3.981 1.00 84.56 188 THR A CA 1
ATOM 1438 C C . THR A 1 188 ? 6.846 4.859 2.603 1.00 84.56 188 THR A C 1
ATOM 1440 O O . THR A 1 188 ? 6.042 4.037 2.161 1.00 84.56 188 THR A O 1
ATOM 1443 N N . GLY A 1 189 ? 7.250 5.916 1.885 1.00 86.31 189 GLY A N 1
ATOM 1444 C CA . GLY A 1 189 ? 6.833 6.192 0.506 1.00 86.31 189 GLY A CA 1
ATOM 1445 C C . GLY A 1 189 ? 7.313 5.156 -0.519 1.00 86.31 189 GLY A C 1
ATOM 1446 O O . GLY A 1 189 ? 6.889 5.201 -1.667 1.00 86.31 189 GLY A O 1
ATOM 1447 N N . VAL A 1 190 ? 8.157 4.197 -0.118 1.00 88.50 190 VAL A N 1
ATOM 1448 C CA . VAL A 1 190 ? 8.550 3.038 -0.943 1.00 88.50 190 VAL A CA 1
ATOM 1449 C C . VAL A 1 190 ? 7.414 2.026 -1.155 1.00 88.50 190 VAL A C 1
ATOM 1451 O O . VAL A 1 190 ? 7.493 1.170 -2.031 1.00 88.50 190 VAL A O 1
ATOM 1454 N N . ALA A 1 191 ? 6.345 2.136 -0.366 1.00 87.31 191 ALA A N 1
ATOM 1455 C CA . ALA A 1 191 ? 5.181 1.257 -0.362 1.00 87.31 191 ALA A CA 1
ATOM 1456 C C . ALA A 1 191 ? 4.618 0.875 -1.746 1.00 87.31 191 ALA A C 1
ATOM 1458 O O . ALA A 1 191 ? 4.638 -0.314 -2.074 1.00 87.31 191 ALA A O 1
ATOM 1459 N N . PRO A 1 192 ? 4.155 1.829 -2.584 1.00 89.88 192 PRO A N 1
ATOM 1460 C CA . PRO A 1 192 ? 3.602 1.502 -3.897 1.00 89.88 192 PRO A CA 1
ATOM 1461 C C . PRO A 1 192 ? 4.637 0.811 -4.790 1.00 89.88 192 PRO A C 1
ATOM 1463 O O . PRO A 1 192 ? 4.322 -0.161 -5.472 1.00 89.88 192 PRO A O 1
ATOM 1466 N N . TYR A 1 193 ? 5.899 1.240 -4.718 1.00 90.69 193 TYR A N 1
ATOM 1467 C CA . TYR A 1 193 ? 6.981 0.696 -5.536 1.00 90.69 193 TYR A CA 1
ATOM 1468 C C . TYR A 1 193 ? 7.338 -0.738 -5.162 1.00 90.69 193 TYR A C 1
ATOM 1470 O O . TYR A 1 193 ? 7.712 -1.520 -6.031 1.00 90.69 193 TYR A O 1
ATOM 1478 N N . ARG A 1 194 ? 7.169 -1.131 -3.894 1.00 87.56 194 ARG A N 1
ATOM 1479 C CA . ARG A 1 194 ? 7.279 -2.542 -3.508 1.00 87.56 194 ARG A CA 1
ATOM 1480 C C . ARG A 1 194 ? 6.237 -3.398 -4.231 1.00 87.56 194 ARG A C 1
ATOM 1482 O O . ARG A 1 194 ? 6.572 -4.498 -4.662 1.00 87.56 194 ARG A O 1
ATOM 1489 N N . GLY A 1 195 ? 5.003 -2.904 -4.358 1.00 87.50 195 GLY A N 1
ATOM 1490 C CA . GLY A 1 195 ? 3.957 -3.553 -5.153 1.00 87.50 195 GLY A CA 1
ATOM 1491 C C . GLY A 1 195 ? 4.363 -3.665 -6.621 1.00 87.50 195 GLY A C 1
ATOM 1492 O O . GLY A 1 195 ? 4.376 -4.763 -7.170 1.00 87.50 195 GLY A O 1
ATOM 1493 N N . TYR A 1 196 ? 4.816 -2.556 -7.211 1.00 90.19 196 TYR A N 1
ATOM 1494 C CA . TYR A 1 196 ? 5.233 -2.507 -8.618 1.00 90.19 196 TYR A CA 1
ATOM 1495 C C . TYR A 1 196 ? 6.352 -3.501 -8.918 1.00 90.19 196 TYR A C 1
ATOM 1497 O O . TYR A 1 196 ? 6.235 -4.319 -9.824 1.00 90.19 196 TYR A O 1
ATOM 1505 N N . LEU A 1 197 ? 7.425 -3.473 -8.125 1.00 88.31 197 LEU A N 1
ATOM 1506 C CA . LEU A 1 197 ? 8.578 -4.351 -8.308 1.00 88.31 197 LEU A CA 1
ATOM 1507 C C . LEU A 1 197 ? 8.206 -5.828 -8.162 1.00 88.31 197 LEU A C 1
ATOM 1509 O O . LEU A 1 197 ? 8.726 -6.671 -8.894 1.00 88.31 197 LEU A O 1
ATOM 1513 N N . ARG A 1 198 ? 7.290 -6.150 -7.243 1.00 86.62 198 ARG A N 1
ATOM 1514 C CA . ARG A 1 198 ? 6.801 -7.518 -7.069 1.00 86.62 198 ARG A CA 1
ATOM 1515 C C . ARG A 1 198 ? 6.015 -7.979 -8.300 1.00 86.62 198 ARG A C 1
ATOM 1517 O O . ARG A 1 198 ? 6.319 -9.052 -8.818 1.00 86.62 198 ARG A O 1
ATOM 1524 N N . ARG A 1 199 ? 5.103 -7.151 -8.813 1.00 88.44 199 ARG A N 1
ATOM 1525 C CA . ARG A 1 199 ? 4.331 -7.432 -10.033 1.00 88.44 199 ARG A CA 1
ATOM 1526 C C . ARG A 1 199 ? 5.230 -7.570 -11.270 1.00 88.44 199 ARG A C 1
ATOM 1528 O O . ARG A 1 199 ? 5.103 -8.522 -12.035 1.00 88.44 199 ARG A O 1
ATOM 1535 N N . MET A 1 200 ? 6.208 -6.674 -11.427 1.00 87.81 200 MET A N 1
ATOM 1536 C CA . MET A 1 200 ? 7.159 -6.684 -12.548 1.00 87.81 200 MET A CA 1
ATOM 1537 C C . MET A 1 200 ? 8.074 -7.917 -12.528 1.00 87.81 200 MET A C 1
ATOM 1539 O O . MET A 1 200 ? 8.182 -8.631 -13.531 1.00 87.81 200 MET A O 1
ATOM 1543 N N . PHE A 1 201 ? 8.718 -8.196 -11.389 1.00 85.88 201 PHE A N 1
ATOM 1544 C CA . PHE A 1 201 ? 9.847 -9.132 -11.333 1.00 85.88 201 PHE A CA 1
ATOM 1545 C C . PHE A 1 201 ? 9.569 -10.437 -10.589 1.00 85.88 201 PHE A C 1
ATOM 1547 O O . PHE A 1 201 ? 10.169 -11.451 -10.930 1.00 85.88 201 PHE A O 1
ATOM 1554 N N . MET A 1 202 ? 8.678 -10.448 -9.596 1.00 83.56 202 MET A N 1
ATOM 1555 C CA . MET A 1 202 ? 8.479 -11.620 -8.735 1.00 83.56 202 MET A CA 1
ATOM 1556 C C . MET A 1 202 ? 7.268 -12.459 -9.131 1.00 83.56 202 MET A C 1
ATOM 1558 O O . MET A 1 202 ? 7.317 -13.678 -8.995 1.00 83.56 202 MET A O 1
ATOM 1562 N N . GLU A 1 203 ? 6.183 -11.840 -9.584 1.00 83.44 203 GLU A N 1
ATOM 1563 C CA . GLU A 1 203 ? 4.919 -12.528 -9.850 1.00 83.44 203 GLU A CA 1
ATOM 1564 C C . GLU A 1 203 ? 4.801 -12.953 -11.316 1.00 83.44 203 GLU A C 1
ATOM 1566 O O . GLU A 1 203 ? 5.250 -12.269 -12.246 1.00 83.44 203 GLU A O 1
ATOM 1571 N N . ASN A 1 204 ? 4.220 -14.135 -11.518 1.00 85.00 204 ASN A N 1
ATOM 1572 C CA . ASN A 1 204 ? 3.879 -14.660 -12.829 1.00 85.00 204 ASN A CA 1
ATOM 1573 C C . ASN A 1 204 ? 2.474 -14.194 -13.199 1.00 85.00 204 ASN A C 1
ATOM 1575 O O . ASN A 1 204 ? 1.502 -14.915 -12.987 1.00 85.00 204 ASN A O 1
ATOM 1579 N N . VAL A 1 205 ? 2.404 -12.975 -13.723 1.00 84.94 205 VAL A N 1
ATOM 1580 C CA . VAL A 1 205 ? 1.180 -12.333 -14.199 1.00 84.94 205 VAL A CA 1
ATOM 1581 C C . VAL A 1 205 ? 1.092 -12.549 -15.717 1.00 84.94 205 VAL A C 1
ATOM 1583 O O . VAL A 1 205 ? 1.898 -11.981 -16.457 1.00 84.94 205 VAL A O 1
ATOM 1586 N N . PRO A 1 206 ? 0.201 -13.423 -16.228 1.00 82.50 206 PRO A N 1
ATOM 1587 C CA . PRO A 1 206 ? 0.234 -13.824 -17.639 1.00 82.50 206 PRO A CA 1
ATOM 1588 C C . PRO A 1 206 ? -0.030 -12.682 -18.628 1.00 82.50 206 PRO A C 1
ATOM 1590 O O . PRO A 1 206 ? 0.540 -12.686 -19.721 1.00 82.50 206 PRO A O 1
ATOM 1593 N N . ASN A 1 207 ? -0.861 -11.717 -18.234 1.00 85.69 207 ASN A N 1
ATOM 1594 C CA . ASN A 1 207 ? -1.253 -10.533 -19.002 1.00 85.69 207 ASN A CA 1
ATOM 1595 C C . ASN A 1 207 ? -0.257 -9.364 -18.897 1.00 85.69 207 ASN A C 1
ATOM 1597 O O . ASN A 1 207 ? -0.330 -8.459 -19.722 1.00 85.69 207 ASN A O 1
ATOM 1601 N N . TYR A 1 208 ? 0.695 -9.393 -17.958 1.00 85.31 208 TYR A N 1
ATOM 1602 C CA . TYR A 1 208 ? 1.679 -8.324 -17.779 1.00 85.31 208 TYR A CA 1
ATOM 1603 C C . TYR A 1 208 ? 3.098 -8.879 -17.605 1.00 85.31 208 TYR A C 1
ATOM 1605 O O . TYR A 1 208 ? 3.495 -9.386 -16.552 1.00 85.31 208 TYR A O 1
ATOM 1613 N N . LYS A 1 209 ? 3.900 -8.771 -18.670 1.00 90.12 209 LYS A N 1
ATOM 1614 C CA . LYS A 1 209 ? 5.309 -9.186 -18.687 1.00 90.12 209 LYS A CA 1
ATOM 1615 C C . LYS A 1 209 ? 6.205 -7.973 -18.867 1.00 90.12 209 LYS A C 1
ATOM 1617 O O . LYS A 1 209 ? 6.461 -7.561 -19.990 1.00 90.12 209 LYS A O 1
ATOM 1622 N N . PHE A 1 210 ? 6.693 -7.440 -17.754 1.00 90.19 210 PHE A N 1
ATOM 1623 C CA . PHE A 1 210 ? 7.602 -6.303 -17.766 1.00 90.19 210 PHE A CA 1
ATOM 1624 C C . PHE A 1 210 ? 8.933 -6.646 -18.454 1.00 90.19 210 PHE A C 1
ATOM 1626 O O . PHE A 1 210 ? 9.639 -7.561 -18.022 1.00 90.19 210 PHE A O 1
ATOM 1633 N N . GLY A 1 211 ? 9.253 -5.911 -19.517 1.00 89.81 211 GLY A N 1
ATOM 1634 C CA . GLY A 1 211 ? 10.516 -5.978 -20.263 1.00 89.81 211 GLY A CA 1
ATOM 1635 C C . GLY A 1 211 ? 11.278 -4.650 -20.288 1.00 89.81 211 GLY A C 1
ATOM 1636 O O . GLY A 1 211 ? 12.308 -4.546 -20.950 1.00 89.81 211 GLY A O 1
ATOM 1637 N N . GLY A 1 212 ? 10.763 -3.633 -19.592 1.00 90.56 212 GLY A N 1
ATOM 1638 C CA . GLY A 1 212 ? 11.332 -2.293 -19.543 1.00 90.56 212 GLY A CA 1
ATOM 1639 C C . GLY A 1 212 ? 12.417 -2.115 -18.484 1.00 90.56 212 GLY A C 1
ATOM 1640 O O . GLY A 1 212 ? 13.057 -3.063 -18.024 1.00 90.56 212 GLY A O 1
ATOM 1641 N N . LEU A 1 213 ? 12.608 -0.862 -18.065 1.00 89.88 213 LEU A N 1
ATOM 1642 C CA . LEU A 1 213 ? 13.593 -0.483 -17.051 1.00 89.88 213 LEU A CA 1
ATOM 1643 C C . LEU A 1 213 ? 12.909 0.063 -15.796 1.00 89.88 213 LEU A C 1
ATOM 1645 O O . LEU A 1 213 ? 12.143 1.018 -15.867 1.00 89.88 213 LEU A O 1
ATOM 1649 N N . ALA A 1 214 ? 13.218 -0.505 -14.633 1.00 90.31 214 ALA A N 1
ATOM 1650 C CA . ALA A 1 214 ? 12.723 -0.024 -13.347 1.00 90.31 214 ALA A CA 1
ATOM 1651 C C . ALA A 1 214 ? 13.887 0.506 -12.500 1.00 90.31 214 ALA A C 1
ATOM 1653 O O . ALA A 1 214 ? 14.783 -0.245 -12.118 1.00 90.31 214 ALA A O 1
ATOM 1654 N N . TRP A 1 215 ? 13.874 1.799 -12.180 1.00 88.81 215 TRP A N 1
ATOM 1655 C CA . TRP A 1 215 ? 14.862 2.440 -11.310 1.00 88.81 215 TRP A CA 1
ATOM 1656 C C . TRP A 1 215 ? 14.216 2.901 -10.017 1.00 88.81 215 TRP A C 1
ATOM 1658 O O . TRP A 1 215 ? 13.195 3.576 -10.058 1.00 88.81 215 TRP A O 1
ATOM 1668 N N . LEU A 1 216 ? 14.818 2.574 -8.873 1.00 87.62 216 LEU A N 1
ATOM 1669 C CA . LEU A 1 216 ? 14.302 2.960 -7.564 1.00 87.62 216 LEU A CA 1
ATOM 1670 C C . LEU A 1 216 ? 15.350 3.697 -6.733 1.00 87.62 216 LEU A C 1
ATOM 1672 O O . LEU A 1 216 ? 16.360 3.145 -6.317 1.00 87.62 216 LEU A O 1
ATOM 1676 N N . PHE A 1 217 ? 15.056 4.949 -6.419 1.00 88.69 217 PHE A N 1
ATOM 1677 C CA . PHE A 1 217 ? 15.845 5.774 -5.520 1.00 88.69 217 PHE A CA 1
ATOM 1678 C C . PHE A 1 217 ? 15.146 5.829 -4.162 1.00 88.69 217 PHE A C 1
ATOM 1680 O O . PHE A 1 217 ? 14.029 6.336 -4.065 1.00 88.69 217 PHE A O 1
ATOM 1687 N N . LEU A 1 218 ? 15.791 5.304 -3.116 1.00 87.25 218 LEU A N 1
ATOM 1688 C CA . LEU A 1 218 ? 15.234 5.249 -1.765 1.00 87.25 218 LEU A CA 1
ATOM 1689 C C . LEU A 1 218 ? 16.084 6.061 -0.780 1.00 87.25 218 LEU A C 1
ATOM 1691 O O . LEU A 1 218 ? 17.197 5.681 -0.429 1.00 87.25 218 LEU A O 1
ATOM 1695 N N . GLY A 1 219 ? 15.531 7.166 -0.285 1.00 87.75 219 GLY A N 1
ATOM 1696 C CA . GLY A 1 219 ? 16.116 7.933 0.813 1.00 87.75 219 GLY A CA 1
ATOM 1697 C C . GLY A 1 219 ? 15.638 7.432 2.176 1.00 87.75 219 GLY A C 1
ATOM 1698 O O . GLY A 1 219 ? 14.436 7.421 2.448 1.00 87.75 219 GLY A O 1
ATOM 1699 N N . VAL A 1 220 ? 16.566 7.066 3.061 1.00 86.19 220 VAL A N 1
ATOM 1700 C CA . VAL A 1 220 ? 16.290 6.718 4.466 1.00 86.19 220 VAL A CA 1
ATOM 1701 C C . VAL A 1 220 ? 17.267 7.436 5.395 1.00 86.19 220 VAL A C 1
ATOM 1703 O O . VAL A 1 220 ? 18.300 7.928 4.950 1.00 86.19 220 VAL A O 1
ATOM 1706 N N . ALA A 1 221 ? 16.936 7.517 6.686 1.00 85.19 221 ALA A N 1
ATOM 1707 C CA . ALA A 1 221 ? 17.741 8.260 7.657 1.00 85.19 221 ALA A CA 1
ATOM 1708 C C . ALA A 1 221 ? 19.128 7.638 7.894 1.00 85.19 221 ALA A C 1
ATOM 1710 O O . ALA A 1 221 ? 20.116 8.352 8.029 1.00 85.19 221 ALA A O 1
ATOM 1711 N N . ASN A 1 222 ? 19.195 6.309 7.964 1.00 84.12 222 ASN A N 1
ATOM 1712 C CA . ASN A 1 222 ? 20.419 5.537 8.157 1.00 84.12 222 ASN A CA 1
ATOM 1713 C C . ASN A 1 222 ? 20.226 4.104 7.629 1.00 84.12 222 ASN A C 1
ATOM 1715 O O . ASN A 1 222 ? 19.117 3.723 7.249 1.00 84.12 222 ASN A O 1
ATOM 1719 N N . THR A 1 223 ? 21.290 3.299 7.624 1.00 84.56 223 THR A N 1
ATOM 1720 C CA . THR A 1 223 ? 21.256 1.900 7.161 1.00 84.56 223 THR A CA 1
ATOM 1721 C C . THR A 1 223 ? 20.244 1.044 7.928 1.00 84.56 223 THR A C 1
ATOM 1723 O O . THR A 1 223 ? 19.567 0.217 7.326 1.00 84.56 223 THR A O 1
ATOM 1726 N N . ASP A 1 224 ? 20.070 1.287 9.229 1.00 84.38 224 ASP A N 1
ATOM 1727 C CA . ASP A 1 224 ? 19.078 0.593 10.062 1.00 84.38 224 ASP A CA 1
ATOM 1728 C C . ASP A 1 224 ? 17.636 0.951 9.674 1.00 84.38 224 ASP A C 1
ATOM 1730 O O . ASP A 1 224 ? 16.704 0.217 9.985 1.00 84.38 224 ASP A O 1
ATOM 1734 N N . SER A 1 225 ? 17.434 2.058 8.965 1.00 83.12 225 SER A N 1
ATOM 1735 C CA . SER A 1 225 ? 16.130 2.483 8.461 1.00 83.12 225 SER A CA 1
ATOM 1736 C C . SER A 1 225 ? 15.835 1.949 7.057 1.00 83.12 225 SER A C 1
ATOM 1738 O O . SER A 1 225 ? 14.810 2.315 6.482 1.00 83.12 225 SER A O 1
ATOM 1740 N N . LEU A 1 226 ? 16.721 1.131 6.469 1.00 83.75 226 LEU A N 1
ATOM 1741 C CA . LEU A 1 226 ? 16.483 0.537 5.156 1.00 83.75 226 LEU A CA 1
ATOM 1742 C C . LEU A 1 226 ? 15.296 -0.421 5.2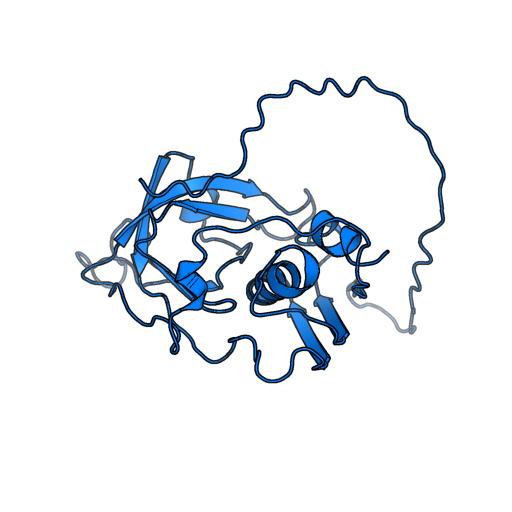03 1.00 83.75 226 LEU A C 1
ATOM 1744 O O . LEU A 1 226 ? 15.314 -1.444 5.883 1.00 83.75 226 LEU A O 1
ATOM 1748 N N . LEU A 1 227 ? 14.287 -0.109 4.400 1.00 79.94 227 LEU A N 1
ATOM 1749 C CA . LEU A 1 227 ? 13.081 -0.910 4.272 1.00 79.94 227 LEU A CA 1
ATOM 1750 C C . LEU A 1 227 ? 13.257 -1.910 3.129 1.00 79.94 227 LEU A C 1
ATOM 1752 O O . LEU A 1 227 ? 13.707 -1.546 2.047 1.00 79.94 227 LEU A O 1
ATOM 1756 N N . PHE A 1 228 ? 12.893 -3.170 3.375 1.00 73.56 228 PHE A N 1
ATOM 1757 C CA . PHE A 1 228 ? 12.872 -4.250 2.375 1.00 73.56 228 PHE A CA 1
ATOM 1758 C C . PHE A 1 228 ? 14.206 -4.557 1.675 1.00 73.56 228 PHE A C 1
ATOM 1760 O O . PHE A 1 228 ? 14.207 -5.168 0.605 1.00 73.56 228 PHE A O 1
ATOM 1767 N N . SER A 1 229 ? 15.340 -4.212 2.291 1.00 66.88 229 SER A N 1
ATOM 1768 C CA . SER A 1 229 ? 16.685 -4.373 1.714 1.00 66.88 229 SER A CA 1
ATOM 1769 C C . SER A 1 229 ? 16.930 -5.754 1.095 1.00 66.88 229 SER A C 1
ATOM 1771 O O . SER A 1 229 ? 17.438 -5.854 -0.018 1.0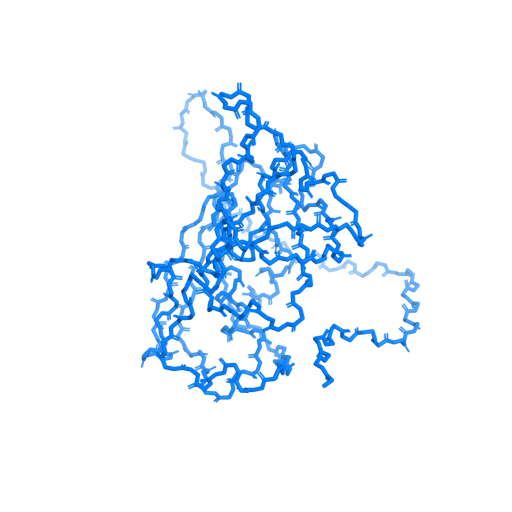0 66.88 229 SER A O 1
ATOM 1773 N N . ARG A 1 230 ? 16.498 -6.831 1.765 1.00 62.56 230 ARG A N 1
ATOM 1774 C CA . ARG A 1 230 ? 16.662 -8.207 1.272 1.00 62.56 230 ARG A CA 1
ATOM 1775 C C . ARG A 1 230 ? 15.845 -8.496 0.010 1.00 62.56 230 ARG A C 1
ATOM 1777 O O . ARG A 1 230 ? 16.356 -9.122 -0.910 1.00 62.56 230 ARG A O 1
ATOM 1784 N N . THR A 1 231 ? 14.586 -8.062 -0.038 1.00 60.81 231 THR A N 1
ATOM 1785 C CA . THR A 1 231 ? 13.718 -8.280 -1.208 1.00 60.81 231 THR A CA 1
ATOM 1786 C C . THR A 1 231 ? 14.184 -7.441 -2.394 1.00 60.81 231 THR A C 1
ATOM 1788 O O . THR A 1 231 ? 14.156 -7.910 -3.524 1.00 60.81 231 THR A O 1
ATOM 1791 N N . MET A 1 232 ? 14.655 -6.222 -2.134 1.00 61.72 232 MET A N 1
ATOM 1792 C CA . MET A 1 232 ? 15.096 -5.295 -3.177 1.00 61.72 232 MET A CA 1
ATOM 1793 C C . MET A 1 232 ? 16.476 -5.662 -3.738 1.00 61.72 232 MET A C 1
ATOM 1795 O O . MET A 1 232 ? 16.687 -5.528 -4.937 1.00 61.72 232 MET A O 1
ATOM 1799 N N . SER A 1 233 ? 17.383 -6.190 -2.907 1.00 54.56 233 SER A N 1
ATOM 1800 C CA . SER A 1 233 ? 18.706 -6.655 -3.353 1.00 54.56 233 SER A CA 1
ATOM 1801 C C . SER A 1 233 ? 18.649 -7.922 -4.207 1.00 54.56 233 SER A C 1
ATOM 1803 O O . SER A 1 233 ? 19.532 -8.134 -5.030 1.00 54.56 233 SER A O 1
ATOM 1805 N N . LEU A 1 234 ? 17.638 -8.780 -4.023 1.00 44.56 234 LEU A N 1
ATOM 1806 C CA . LEU A 1 234 ? 17.461 -9.959 -4.879 1.00 44.56 234 LEU A CA 1
ATOM 1807 C C . LEU A 1 234 ? 17.174 -9.574 -6.322 1.00 44.56 234 LEU A C 1
ATOM 1809 O O . LEU A 1 234 ? 17.477 -10.336 -7.224 1.00 44.56 234 LEU A O 1
ATOM 1813 N N . ALA A 1 235 ? 16.609 -8.394 -6.527 1.00 40.09 235 ALA A N 1
ATOM 1814 C CA . ALA A 1 235 ? 16.378 -7.843 -7.835 1.00 40.09 235 ALA A CA 1
ATOM 1815 C C . ALA A 1 235 ? 17.475 -6.838 -8.194 1.00 40.09 235 ALA A C 1
ATOM 1817 O O . ALA A 1 235 ? 17.152 -5.888 -8.866 1.00 40.09 235 ALA A O 1
ATOM 1818 N N . SER A 1 236 ? 18.727 -6.959 -7.732 1.00 34.56 236 SER A N 1
ATOM 1819 C CA . SER A 1 236 ? 19.853 -6.077 -8.119 1.00 34.56 236 SER A CA 1
ATOM 1820 C C . SER A 1 236 ? 21.126 -6.831 -8.528 1.00 34.56 236 SER A C 1
ATOM 1822 O O . SER A 1 236 ? 22.208 -6.247 -8.529 1.00 34.56 236 SER A O 1
ATOM 1824 N N . THR A 1 237 ? 21.010 -8.123 -8.822 1.00 31.05 237 THR A N 1
ATOM 1825 C CA . THR A 1 237 ? 22.105 -9.037 -9.199 1.00 31.05 237 THR A CA 1
ATOM 1826 C C . THR A 1 237 ? 21.709 -9.822 -10.424 1.00 31.05 237 THR A C 1
ATOM 1828 O O . THR A 1 237 ? 22.575 -9.973 -11.309 1.00 31.05 237 THR A O 1
#

Sequence (237 aa):
MYHFFLLQQNNSINFNSKPWSSSLALNQRTTSIGDSKRYTNSTICMSVQQTSSSKVSVSPIELEDPKDPPLHLYKPKEAYTAKIVSVERVVGANAPGETCHIVIYHDGNLPYWEGQSYGVIPPGENPKKPGAPHNVRLYSIASTSVCSNFLCDSKPGDKIQISGPSGKVMLLPEDDPNATHIMIATGTGVAPYRGYLRRMFMENVPNYKFGGLAWLFLGVANTDSLLFSRTMSLAST

Foldseek 3Di:
DDDPDPDPPPDPDPPDDDDDDPDPDDPDPDDDDDDDDDAPQPFDFAFFAFFPDDADEDDDLCLVVDPDWWKFLDDQVRFQKKFWADWAFQFAPPAPATFIFTDIGRPPSDRGAQFWWKWWFADDADPVDGPHTHDTDIATAQFRDSDDCRRNVDHGGDITTITIRDDDPLGDPQVDLADEAAAEEEQRRCRSVVVVCCVAHHHDNPSHHRPHGYTYGYGYRDPRSDGPCVVRVSRRD

Radius of gyration: 20.0 Å; chains: 1; b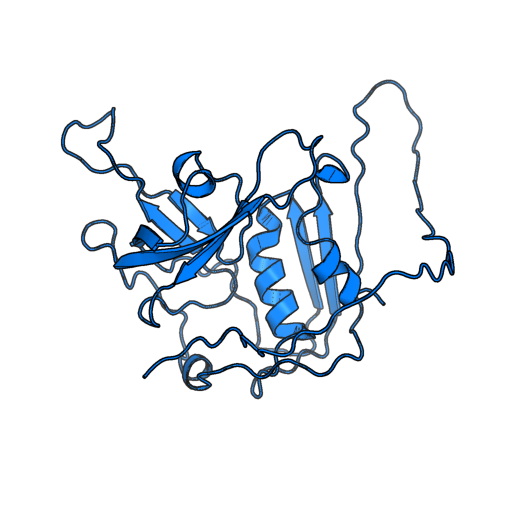ounding box: 53×50×44 Å

InterPro domains:
  IPR001433 Oxidoreductase FAD/NAD(P)-binding [PF00175] (183-232)
  IPR015701 Ferredoxin--NADP reductase [PTHR43314] (146-229)
  IPR017938 Riboflavin synthase-like beta-barrel [SSF63380] (68-175)
  IPR039261 Ferredoxin-NADP reductase (FNR), nucleotide-binding domain [G3DSA:3.40.50.80] (167-236)
  IPR039261 Ferredoxin-NADP reductase (FNR), nucleotide-binding domain [SSF52343] (174-229)